Protein AF-A0AAV4YG52-F1 (afdb_monomer_lite)

InterPro domains:
  IPR001791 Laminin G domain [PF00054] (16-109)
  IPR001791 Laminin G domain [PF02210] (110-196)
  IPR001791 Laminin G domain [PS50025] (1-132)
  IPR001791 Laminin G domain [cd00110] (1-105)
  IPR001791 Laminin G domain [cd00110] (111-190)
  IPR013320 Concanavalin A-like lectin/glucanase domain superfamily [SSF49899] (17-107)
  IPR013320 Concanavalin A-like lectin/glucanase domain superfamily [SSF49899] (114-194)
  IPR050372 Neurexin-related cell adhesion and synaptic protein [PTHR15036] (117-189)

Radius of gyration: 20.26 Å; chains: 1; bounding box: 48×36×56 Å

pLDDT: mean 76.23, std 15.8, range [23.28, 97.31]

Structure (mmCIF, N/CA/C/O backbone):
data_AF-A0AAV4YG52-F1
#
_entry.id   AF-A0AAV4YG52-F1
#
loop_
_atom_site.group_PDB
_atom_site.id
_atom_site.type_symbol
_atom_site.label_atom_id
_atom_site.label_alt_id
_atom_site.label_comp_id
_atom_site.label_asym_id
_atom_site.label_entity_id
_atom_site.label_seq_id
_atom_site.pdbx_PDB_ins_code
_atom_site.Cartn_x
_atom_site.Cartn_y
_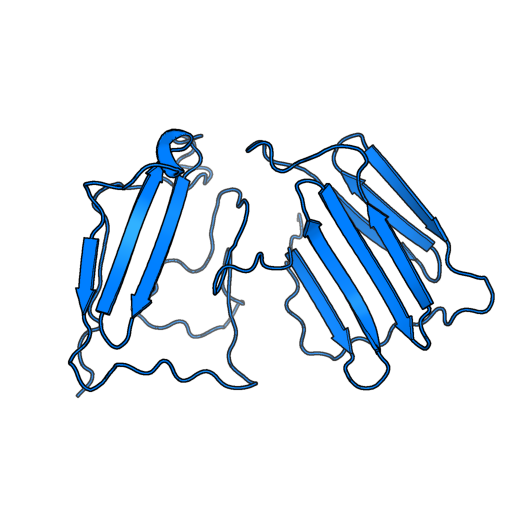atom_site.Cartn_z
_atom_site.occupancy
_atom_site.B_iso_or_equiv
_atom_site.auth_seq_id
_atom_site.auth_comp_id
_atom_site.auth_asym_id
_atom_site.auth_atom_id
_atom_site.pdbx_PDB_model_num
ATOM 1 N N . MET A 1 1 ? 3.568 -19.003 30.993 1.00 30.53 1 MET A N 1
ATOM 2 C CA . MET A 1 1 ? 2.111 -18.802 30.844 1.00 30.53 1 MET A CA 1
ATOM 3 C C . MET A 1 1 ? 1.918 -17.802 29.716 1.00 30.53 1 MET A C 1
ATOM 5 O O . MET A 1 1 ? 2.517 -16.739 29.796 1.00 30.53 1 MET A O 1
ATOM 9 N N . LEU A 1 2 ? 1.203 -18.155 28.645 1.00 36.59 2 LEU A N 1
ATOM 10 C CA . LEU A 1 2 ? 0.878 -17.187 27.590 1.00 36.59 2 LEU A CA 1
ATOM 11 C C . LEU A 1 2 ? -0.311 -16.354 28.072 1.00 36.59 2 LEU A C 1
ATOM 13 O O . LEU A 1 2 ? -1.342 -16.925 28.415 1.00 36.59 2 LEU A O 1
ATOM 17 N N . VAL A 1 3 ? -0.150 -15.032 28.125 1.00 46.44 3 VAL A N 1
ATOM 18 C CA . VAL A 1 3 ? -1.265 -14.111 28.380 1.00 46.44 3 VAL A CA 1
ATOM 19 C C . VAL A 1 3 ? -2.195 -14.169 27.169 1.00 46.44 3 VAL A C 1
ATOM 21 O O . VAL A 1 3 ? -1.713 -14.158 26.034 1.00 46.44 3 VAL A O 1
ATOM 24 N N . GLU A 1 4 ? -3.509 -14.246 27.378 1.00 54.38 4 GLU A N 1
ATOM 25 C CA . GLU A 1 4 ? -4.449 -14.131 26.261 1.00 54.38 4 GLU A CA 1
ATOM 26 C C . GLU A 1 4 ? -4.327 -12.744 25.621 1.00 54.38 4 GLU A C 1
ATOM 28 O O . GLU A 1 4 ? -4.301 -11.721 26.308 1.00 54.38 4 GLU A O 1
ATOM 33 N N . GLY A 1 5 ? -4.196 -12.709 24.292 1.00 59.72 5 GLY A N 1
ATOM 34 C CA . GLY A 1 5 ? -4.003 -11.463 23.560 1.00 59.72 5 GLY A CA 1
ATOM 35 C C . GLY A 1 5 ? -5.220 -10.556 23.711 1.00 59.72 5 GLY A C 1
ATOM 36 O O . GLY A 1 5 ? -6.321 -10.934 23.313 1.00 59.72 5 GLY A O 1
ATOM 37 N N . VAL A 1 6 ? -5.020 -9.356 24.266 1.00 73.00 6 VAL A N 1
ATOM 38 C CA . VAL A 1 6 ? -6.096 -8.374 24.460 1.00 73.00 6 VAL A CA 1
ATOM 39 C C . VAL A 1 6 ? -6.632 -7.940 23.098 1.00 73.00 6 VAL A C 1
ATOM 41 O O . VAL A 1 6 ? -6.015 -7.154 22.379 1.00 73.00 6 VAL A O 1
ATOM 44 N N . LYS A 1 7 ? -7.791 -8.487 22.735 1.00 83.12 7 LYS A N 1
ATOM 45 C CA . LYS A 1 7 ? -8.455 -8.242 21.460 1.00 83.12 7 LYS A CA 1
ATOM 46 C C . LYS A 1 7 ? -9.397 -7.047 21.578 1.00 83.12 7 LYS A C 1
ATOM 48 O O . LYS A 1 7 ? -10.426 -7.139 22.242 1.00 83.12 7 LYS A O 1
ATOM 53 N N . ILE A 1 8 ? -9.101 -5.977 20.846 1.00 90.44 8 ILE A N 1
ATOM 54 C CA . ILE A 1 8 ? -10.097 -4.951 20.514 1.00 90.44 8 ILE A CA 1
ATOM 55 C C . ILE A 1 8 ? -10.874 -5.371 19.259 1.00 90.44 8 ILE A C 1
ATOM 57 O O . ILE A 1 8 ? -10.315 -5.962 18.335 1.00 90.44 8 ILE A O 1
ATOM 61 N N . GLN A 1 9 ? -12.175 -5.091 19.232 1.00 92.06 9 GLN A N 1
ATOM 62 C CA . GLN A 1 9 ? -13.044 -5.296 18.074 1.00 92.06 9 GLN A CA 1
ATOM 63 C C . GLN A 1 9 ? -14.061 -4.159 18.034 1.00 92.06 9 GLN A C 1
ATOM 65 O O . GLN A 1 9 ? -14.681 -3.856 19.049 1.00 92.06 9 GLN A O 1
ATOM 70 N N . HIS A 1 10 ? -14.223 -3.545 16.867 1.00 93.12 10 HIS A N 1
ATOM 71 C CA . HIS A 1 10 ? -15.250 -2.538 16.636 1.00 93.12 10 HIS A CA 1
ATOM 72 C C . HIS A 1 10 ? -16.601 -3.203 16.320 1.00 93.12 10 HIS A C 1
ATOM 74 O O . HIS A 1 10 ? -16.637 -4.292 15.747 1.00 93.12 10 HIS A O 1
ATOM 80 N N . ASN A 1 11 ? -17.713 -2.559 16.687 1.00 93.25 11 ASN A N 1
ATOM 81 C CA . ASN A 1 11 ? -19.051 -3.152 16.550 1.00 93.25 11 ASN A CA 1
ATOM 82 C C . ASN A 1 11 ? -19.588 -3.129 15.108 1.00 93.25 11 ASN A C 1
ATOM 84 O O . ASN A 1 11 ? -20.419 -3.963 14.751 1.00 93.25 11 ASN A O 1
ATOM 88 N N . LEU A 1 12 ? -19.112 -2.202 14.269 1.00 88.50 12 LEU A N 1
ATOM 89 C CA . LEU A 1 12 ? -19.434 -2.192 12.841 1.00 88.50 12 LEU A CA 1
ATOM 90 C C . LEU A 1 12 ? -18.739 -3.367 12.146 1.00 88.50 12 LEU A C 1
ATOM 92 O O . LEU A 1 12 ? -17.511 -3.413 12.079 1.00 88.50 12 LEU A O 1
ATOM 96 N N . THR A 1 13 ? -19.541 -4.293 11.627 1.00 86.19 13 THR A N 1
ATOM 97 C CA . THR A 1 13 ? -19.076 -5.377 10.753 1.00 86.19 13 THR A CA 1
ATOM 98 C C . THR A 1 13 ? -18.923 -4.846 9.328 1.00 86.19 13 THR A C 1
ATOM 100 O O . THR A 1 13 ? -19.718 -4.014 8.893 1.00 86.19 13 THR A O 1
ATOM 103 N N . ILE A 1 14 ? -17.896 -5.324 8.628 1.00 82.00 14 ILE A N 1
ATOM 104 C CA . ILE A 1 14 ? -17.679 -5.125 7.192 1.00 82.00 14 ILE A CA 1
ATOM 105 C C . ILE A 1 14 ? -17.798 -6.510 6.559 1.00 82.00 14 ILE A C 1
ATOM 107 O O . ILE A 1 14 ? -17.128 -7.436 7.025 1.00 82.00 14 ILE A O 1
ATOM 111 N N . GLU A 1 15 ? -18.642 -6.664 5.542 1.00 76.44 15 GLU A N 1
ATOM 112 C CA . GLU A 1 15 ? -18.702 -7.903 4.759 1.00 76.44 15 GLU A CA 1
ATOM 113 C C . GLU A 1 15 ? -17.572 -7.906 3.712 1.00 76.44 15 GLU A C 1
ATOM 115 O O . GLU A 1 15 ? -17.232 -6.871 3.138 1.00 76.44 15 GLU A O 1
ATOM 120 N N . THR A 1 16 ? -16.922 -9.054 3.507 1.00 64.81 16 THR A N 1
ATOM 121 C CA . THR A 1 16 ? -15.898 -9.217 2.466 1.00 64.81 16 THR A CA 1
ATOM 122 C C . THR A 1 16 ? -16.563 -9.533 1.139 1.00 64.81 16 THR A C 1
ATOM 124 O O . THR A 1 16 ? -17.442 -10.385 1.086 1.00 64.81 16 THR A O 1
ATOM 127 N N . ASN A 1 17 ? -16.116 -8.896 0.058 1.00 58.66 17 ASN A N 1
ATOM 128 C CA . ASN A 1 17 ? -16.680 -9.096 -1.276 1.00 58.66 17 ASN A CA 1
ATOM 129 C C . ASN A 1 17 ? -16.129 -10.384 -1.922 1.00 58.66 17 ASN A C 1
ATOM 131 O O . ASN A 1 17 ? -15.392 -10.345 -2.911 1.00 58.66 17 ASN A O 1
ATOM 135 N N . ASP A 1 18 ? -16.447 -11.520 -1.302 1.00 64.06 18 ASP A N 1
ATOM 136 C CA . ASP A 1 18 ? -16.304 -12.865 -1.856 1.00 64.06 18 ASP A CA 1
ATOM 137 C C . ASP A 1 18 ? -17.577 -13.301 -2.603 1.00 64.06 18 ASP A C 1
ATOM 139 O O . ASP A 1 18 ? -18.623 -12.659 -2.521 1.00 64.06 18 ASP A O 1
ATOM 143 N N . GLU A 1 19 ? -17.489 -14.410 -3.342 1.00 59.28 19 GLU A N 1
ATOM 144 C CA . GLU A 1 19 ? -18.559 -14.930 -4.210 1.00 59.28 19 GLU A CA 1
ATOM 145 C C . GLU A 1 19 ? -19.877 -15.260 -3.478 1.00 59.28 19 GLU A C 1
ATOM 147 O O . GLU A 1 19 ? -20.904 -15.449 -4.129 1.00 59.28 19 GLU A O 1
ATOM 152 N N . GLN A 1 20 ? -19.875 -15.332 -2.142 1.00 56.03 20 GLN A N 1
ATOM 153 C CA . GLN A 1 20 ? -21.049 -15.641 -1.319 1.00 56.03 20 GLN A CA 1
ATOM 154 C C . GLN A 1 20 ? -21.618 -14.395 -0.611 1.00 56.03 20 GLN A C 1
ATOM 156 O O . GLN A 1 20 ? -22.769 -14.419 -0.165 1.00 56.03 20 GLN A O 1
ATOM 161 N N . LEU A 1 21 ? -20.844 -13.305 -0.526 1.00 58.12 21 LEU A N 1
ATOM 162 C CA . LEU A 1 21 ? -21.119 -12.114 0.291 1.00 58.12 21 LEU A CA 1
ATOM 163 C C . LEU A 1 21 ? -20.983 -10.787 -0.493 1.00 58.12 21 LEU A C 1
ATOM 165 O O . LEU A 1 21 ? -20.591 -9.759 0.055 1.00 58.12 21 LEU A O 1
ATOM 169 N N . LEU A 1 22 ? -21.385 -10.783 -1.770 1.00 59.97 22 LEU A N 1
ATOM 170 C CA . LEU A 1 22 ? -21.420 -9.620 -2.684 1.00 59.97 22 LEU A CA 1
ATOM 171 C C . LEU A 1 22 ? -22.456 -8.521 -2.305 1.00 59.97 22 LEU A C 1
ATOM 173 O O . LEU A 1 22 ? -23.197 -8.040 -3.162 1.00 59.97 22 LEU A O 1
ATOM 177 N N . LYS A 1 23 ? -22.593 -8.169 -1.021 1.00 64.12 23 LYS A N 1
ATOM 178 C CA . LYS A 1 23 ? -23.671 -7.301 -0.498 1.00 64.12 23 LYS A CA 1
ATOM 179 C C . LYS A 1 23 ? -23.231 -5.908 -0.059 1.00 64.12 23 LYS A C 1
ATOM 181 O O . LYS A 1 23 ? -24.093 -5.049 0.115 1.00 64.12 23 LYS A O 1
ATOM 186 N N . ASP A 1 24 ? -21.937 -5.698 0.161 1.00 71.44 24 ASP A N 1
ATOM 187 C CA . ASP A 1 24 ? -21.399 -4.440 0.675 1.00 71.44 24 ASP A CA 1
ATOM 188 C C . ASP A 1 24 ? -20.387 -3.850 -0.314 1.00 71.44 24 ASP A C 1
ATOM 190 O O . ASP A 1 24 ? -19.247 -4.299 -0.420 1.00 71.44 24 ASP A O 1
ATOM 194 N N . ASP A 1 25 ? -20.833 -2.848 -1.070 1.00 72.25 25 ASP A N 1
ATOM 195 C CA . ASP A 1 25 ? -20.043 -2.106 -2.057 1.00 72.25 25 ASP A CA 1
ATOM 196 C C . ASP A 1 25 ? -19.324 -0.884 -1.453 1.00 72.25 25 ASP A C 1
ATOM 198 O O . ASP A 1 25 ? -18.613 -0.151 -2.149 1.00 72.25 25 ASP A O 1
ATOM 202 N N . ARG A 1 26 ? -19.507 -0.637 -0.149 1.00 77.25 26 ARG A N 1
ATOM 203 C CA . ARG A 1 26 ? -19.066 0.592 0.511 1.00 77.25 26 ARG A CA 1
ATOM 204 C C . ARG A 1 26 ? -17.586 0.533 0.859 1.00 77.25 26 ARG A C 1
ATOM 206 O O . ARG A 1 26 ? -17.082 -0.428 1.435 1.00 77.25 26 ARG A O 1
ATOM 213 N N . TRP A 1 27 ? -16.891 1.639 0.620 1.00 78.69 27 TRP A N 1
ATOM 214 C CA . TRP A 1 27 ? -15.527 1.813 1.108 1.00 78.69 27 TRP A CA 1
ATOM 215 C C . TRP A 1 27 ? -15.499 2.154 2.597 1.00 78.69 27 TRP A C 1
ATOM 217 O O . TRP A 1 27 ? -16.251 3.002 3.081 1.00 78.69 27 TRP A O 1
ATOM 227 N N . TYR A 1 28 ? -14.552 1.551 3.312 1.00 84.81 28 TYR A N 1
ATOM 228 C CA . TYR A 1 28 ? -14.335 1.763 4.739 1.00 84.81 28 TYR A CA 1
ATOM 229 C C . TYR A 1 28 ? -12.954 2.348 5.014 1.00 84.81 28 TYR A C 1
ATOM 231 O O . TYR A 1 28 ? -11.950 1.897 4.466 1.00 84.81 28 TYR A O 1
ATOM 239 N N . LYS A 1 29 ? -12.896 3.322 5.925 1.00 85.00 29 LYS A N 1
ATOM 240 C CA . LYS A 1 29 ? -11.652 3.789 6.536 1.00 85.00 29 LYS A CA 1
ATOM 241 C C . LYS A 1 29 ? -11.488 3.088 7.884 1.00 85.00 29 LYS A C 1
ATOM 243 O O . LYS A 1 29 ? -12.253 3.346 8.816 1.00 85.00 29 LYS A O 1
ATOM 248 N N . ILE A 1 30 ? -10.496 2.205 7.962 1.00 90.00 30 ILE A N 1
ATOM 249 C CA . ILE A 1 30 ? -10.061 1.533 9.191 1.00 90.00 30 ILE A CA 1
ATOM 250 C C . ILE A 1 30 ? -8.819 2.271 9.693 1.00 90.00 30 ILE A C 1
ATOM 252 O O . ILE A 1 30 ? -7.860 2.447 8.945 1.00 90.00 30 ILE A O 1
ATOM 256 N N . GLU A 1 31 ? -8.831 2.709 10.948 1.00 89.06 31 GLU A N 1
ATOM 257 C CA . GLU A 1 31 ? -7.722 3.441 11.568 1.00 89.06 31 GLU A CA 1
ATOM 258 C C . GLU A 1 31 ? -7.338 2.755 12.877 1.00 89.06 31 GLU A C 1
ATOM 260 O O . GLU A 1 31 ? -8.176 2.614 13.768 1.00 89.06 31 GLU A O 1
ATOM 265 N N . VAL A 1 32 ? -6.075 2.336 12.996 1.00 89.44 32 VAL A N 1
ATOM 266 C CA . VAL A 1 32 ? -5.518 1.733 14.214 1.00 89.44 32 VAL A CA 1
ATOM 267 C C . VAL A 1 32 ? -4.344 2.578 14.681 1.00 89.44 32 VAL A C 1
ATOM 269 O O . VAL A 1 32 ? -3.382 2.757 13.941 1.00 89.44 32 VAL A O 1
ATOM 272 N N . ASN A 1 33 ? -4.408 3.071 15.916 1.00 87.56 33 ASN A N 1
ATOM 273 C CA . ASN A 1 33 ? -3.325 3.828 16.543 1.00 87.56 33 ASN A CA 1
ATOM 274 C C . ASN A 1 33 ? -2.870 3.097 17.808 1.00 87.56 33 ASN A C 1
ATOM 276 O O . ASN A 1 33 ? -3.698 2.547 18.532 1.00 87.56 33 ASN A O 1
ATOM 280 N N . ARG A 1 34 ? -1.566 3.099 18.106 1.00 84.62 34 ARG A N 1
ATOM 281 C CA . ARG A 1 34 ? -1.021 2.478 19.322 1.00 84.62 34 ARG A CA 1
ATOM 282 C C . ARG A 1 34 ? -0.002 3.393 19.989 1.00 84.62 34 ARG A C 1
ATOM 284 O O . ARG A 1 34 ? 0.995 3.754 19.374 1.00 84.62 34 ARG A O 1
ATOM 291 N N . PHE A 1 35 ? -0.219 3.700 21.264 1.00 85.88 35 PHE A N 1
ATOM 292 C CA . PHE A 1 35 ? 0.711 4.456 22.095 1.00 85.88 35 PHE A CA 1
ATOM 293 C C . PHE A 1 35 ? 1.063 3.639 23.341 1.00 85.88 35 PHE A C 1
ATOM 295 O O . PHE A 1 35 ? 0.213 3.361 24.188 1.00 85.88 35 PHE A O 1
ATOM 302 N N . GLY A 1 36 ? 2.323 3.205 23.433 1.00 86.50 36 GLY A N 1
ATOM 303 C CA . GLY A 1 36 ? 2.756 2.267 24.467 1.00 86.50 36 GLY A CA 1
ATOM 304 C C . GLY A 1 36 ? 1.931 0.975 24.442 1.00 86.50 36 GLY A C 1
ATOM 305 O O . GLY A 1 36 ? 1.791 0.331 23.402 1.00 86.50 36 GLY A O 1
ATOM 306 N N . ASN A 1 37 ? 1.385 0.586 25.592 1.00 85.12 37 ASN A N 1
ATOM 307 C CA . ASN A 1 37 ? 0.538 -0.599 25.733 1.00 85.12 37 ASN A CA 1
ATOM 308 C C . ASN A 1 37 ? -0.924 -0.376 25.283 1.00 85.12 37 ASN A C 1
ATOM 310 O O . ASN A 1 37 ? -1.678 -1.342 25.210 1.00 85.12 37 ASN A O 1
ATOM 314 N N . VAL A 1 38 ? -1.341 0.861 24.983 1.00 87.31 38 VAL A N 1
ATOM 315 C CA . VAL A 1 38 ? -2.725 1.208 24.606 1.00 87.31 38 VAL A CA 1
ATOM 316 C C . VAL A 1 38 ? -2.884 1.231 23.085 1.00 87.31 38 VAL A C 1
ATOM 318 O O . VAL A 1 38 ? -2.058 1.813 22.383 1.00 87.31 38 VAL A O 1
ATOM 321 N N . ALA A 1 39 ? -3.965 0.641 22.576 1.00 90.38 39 ALA A N 1
ATOM 322 C CA . ALA A 1 39 ? -4.363 0.681 21.173 1.00 90.38 39 ALA A CA 1
ATOM 323 C C . ALA A 1 39 ? -5.813 1.167 21.012 1.00 90.38 39 ALA A C 1
ATOM 325 O O . ALA A 1 39 ? -6.681 0.847 21.829 1.00 90.38 39 ALA A O 1
ATOM 326 N N . THR A 1 40 ? -6.077 1.904 19.935 1.00 91.81 40 THR A N 1
ATOM 327 C CA . THR A 1 40 ? -7.414 2.352 19.523 1.00 91.81 40 THR A CA 1
ATOM 328 C C . THR A 1 40 ? -7.720 1.877 18.102 1.00 91.81 40 THR A C 1
ATOM 330 O O . THR A 1 40 ? -6.813 1.738 17.280 1.00 91.81 40 THR A O 1
ATOM 333 N N . LEU A 1 41 ? -8.994 1.604 17.822 1.00 93.75 41 LEU A N 1
ATOM 334 C CA . LEU A 1 41 ? -9.511 1.145 16.531 1.00 93.75 41 LEU A CA 1
ATOM 335 C C . LEU A 1 41 ? -10.780 1.934 16.188 1.00 93.75 41 LEU A C 1
ATOM 337 O O . LEU A 1 41 ? -11.770 1.860 16.916 1.00 93.75 41 LEU A O 1
ATOM 341 N N . SER A 1 42 ? -10.755 2.644 15.061 1.00 93.19 42 SER A N 1
ATOM 342 C CA . SER A 1 42 ? -11.901 3.358 14.482 1.00 93.19 42 SER A CA 1
ATOM 343 C C . SER A 1 42 ? -12.255 2.753 13.124 1.00 93.19 42 SER A C 1
ATOM 345 O O . SER A 1 42 ? -11.346 2.450 12.343 1.00 93.19 42 SER A O 1
ATOM 347 N N . VAL A 1 43 ? -13.543 2.582 12.824 1.00 92.88 43 VAL A N 1
ATOM 348 C CA . VAL A 1 43 ? -14.013 1.974 11.567 1.00 92.88 43 VAL A CA 1
ATOM 349 C C . VAL A 1 43 ? -15.244 2.717 11.059 1.00 92.88 43 VAL A C 1
ATOM 351 O O . VAL A 1 43 ? -16.348 2.563 11.579 1.00 92.88 43 VAL A O 1
ATOM 354 N N . LYS A 1 44 ? -15.058 3.496 9.991 1.00 87.12 44 LYS A N 1
ATOM 355 C CA . LYS A 1 44 ? -16.088 4.371 9.414 1.00 87.12 44 LYS A CA 1
ATOM 356 C C . LYS A 1 44 ? -16.326 4.054 7.935 1.00 87.12 44 LYS A C 1
ATOM 358 O O . LYS A 1 44 ? -15.341 3.922 7.206 1.00 87.12 44 LYS A O 1
ATOM 363 N N . PRO A 1 45 ? -17.577 4.037 7.446 1.00 84.56 45 PRO A N 1
ATOM 364 C CA . PRO A 1 45 ? -17.834 4.099 6.011 1.00 84.56 45 PRO A CA 1
ATOM 365 C C . PRO A 1 45 ? -17.408 5.469 5.455 1.00 84.56 45 PRO A C 1
ATOM 367 O O . PRO A 1 45 ? -17.485 6.499 6.138 1.00 84.56 45 PRO A O 1
ATOM 370 N N . THR A 1 46 ? -16.957 5.511 4.206 1.00 76.69 46 THR A N 1
ATOM 371 C CA . THR A 1 46 ? -16.749 6.763 3.465 1.00 76.69 46 THR A CA 1
ATOM 372 C C . THR A 1 46 ? -18.101 7.322 2.975 1.00 76.69 46 THR A C 1
ATOM 374 O O . THR A 1 46 ? -19.088 6.589 2.928 1.00 76.69 46 THR A O 1
ATOM 377 N N . PRO A 1 47 ? -18.218 8.635 2.686 1.00 69.12 47 PRO A N 1
ATOM 378 C CA . PRO A 1 47 ? -17.225 9.701 2.870 1.00 69.12 47 PRO A CA 1
ATOM 379 C C . PRO A 1 47 ? -17.009 10.113 4.341 1.00 69.12 47 PRO A C 1
ATOM 381 O O . PRO A 1 47 ? -16.073 10.854 4.640 1.00 69.12 47 PRO A O 1
ATOM 384 N N . SER A 1 48 ? -17.818 9.608 5.282 1.00 72.56 48 SER A N 1
ATOM 385 C CA . SER A 1 48 ? -17.741 9.950 6.715 1.00 72.56 48 SER A CA 1
ATOM 386 C C . SER A 1 48 ? -16.417 9.580 7.400 1.00 72.56 48 SER A C 1
ATOM 388 O O . SER A 1 48 ? -16.140 10.095 8.480 1.00 72.56 48 SER A O 1
ATOM 390 N N . GLY A 1 49 ? -15.558 8.776 6.764 1.00 62.94 49 GLY A N 1
ATOM 391 C CA . GLY A 1 49 ? -14.205 8.436 7.221 1.00 62.94 49 GLY A CA 1
ATOM 392 C C . GLY A 1 49 ? -13.309 9.617 7.631 1.00 62.94 49 GLY A C 1
ATOM 393 O O . GLY A 1 49 ? -12.414 9.421 8.452 1.00 62.94 49 GLY A O 1
ATOM 394 N N . GLN A 1 50 ? -13.557 10.838 7.140 1.00 67.81 50 GLN A N 1
ATOM 395 C CA . GLN A 1 50 ? -12.808 12.040 7.554 1.00 67.81 50 GLN A CA 1
ATOM 396 C C . GLN A 1 50 ? -13.296 12.684 8.866 1.00 67.81 50 GLN A C 1
ATOM 398 O O . GLN A 1 50 ? -12.666 13.616 9.357 1.00 67.81 50 GLN A O 1
ATOM 403 N N . LYS A 1 51 ? -14.406 12.215 9.449 1.00 80.94 51 LYS A N 1
ATOM 404 C CA . LYS A 1 51 ? -14.917 12.693 10.744 1.00 80.94 51 LYS A CA 1
ATOM 405 C C . LYS A 1 51 ? -14.349 11.868 11.904 1.00 80.94 51 LYS A C 1
ATOM 407 O O . LYS A 1 51 ? -13.855 10.753 11.711 1.00 80.94 51 LYS A O 1
ATOM 412 N N . ASN A 1 52 ? -14.469 12.401 13.119 1.00 87.81 52 ASN A N 1
ATOM 413 C CA . ASN A 1 52 ? -14.257 11.624 14.341 1.00 87.81 52 ASN A CA 1
ATOM 414 C C . ASN A 1 52 ? -15.238 10.444 14.384 1.00 87.81 52 ASN A C 1
ATOM 416 O O . ASN A 1 52 ? -16.394 10.582 13.984 1.00 87.81 52 ASN A O 1
ATOM 420 N N . ASP A 1 53 ? -14.772 9.302 14.877 1.00 91.12 53 ASP A N 1
ATOM 421 C CA . ASP A 1 53 ? -15.591 8.108 15.074 1.00 91.12 53 ASP A CA 1
ATOM 422 C C . ASP A 1 53 ? -16.107 8.072 16.525 1.00 91.12 53 ASP A C 1
ATOM 424 O O . ASP A 1 53 ? -15.296 7.909 17.441 1.00 91.12 53 ASP A O 1
ATOM 428 N N . PRO A 1 54 ? -17.420 8.240 16.774 1.00 91.56 54 PRO A N 1
ATOM 429 C CA . PRO A 1 54 ? -17.984 8.181 18.121 1.00 91.56 54 PRO A CA 1
ATOM 430 C C . PRO A 1 54 ? -18.078 6.749 18.676 1.00 91.56 54 PRO A C 1
ATOM 432 O O . PRO A 1 54 ? -18.405 6.584 19.849 1.00 91.56 54 PRO A O 1
ATOM 435 N N . PHE A 1 55 ? -17.807 5.724 17.860 1.00 94.00 55 PHE A N 1
ATOM 436 C CA . PHE A 1 55 ? -17.849 4.310 18.243 1.00 94.00 55 PHE A CA 1
ATOM 437 C C . PHE A 1 55 ? -16.454 3.670 18.336 1.00 94.00 55 PHE A C 1
ATOM 439 O O . PHE A 1 55 ? -16.349 2.480 18.646 1.00 94.00 55 PHE A O 1
ATOM 446 N N . ALA A 1 56 ? -15.388 4.457 18.132 1.00 94.25 56 ALA A N 1
ATOM 447 C CA . ALA A 1 56 ? -14.004 4.002 18.217 1.00 94.25 56 ALA A CA 1
ATOM 448 C C . ALA A 1 56 ? -13.718 3.279 19.542 1.00 94.25 56 ALA A C 1
ATOM 450 O O . ALA A 1 56 ? -13.911 3.820 20.634 1.00 94.25 56 ALA A O 1
ATOM 451 N N . VAL A 1 57 ? -13.207 2.054 19.444 1.00 96.12 57 VAL A N 1
ATOM 452 C CA . VAL A 1 57 ? -12.918 1.205 20.602 1.00 96.12 57 VAL A CA 1
ATOM 453 C C . VAL A 1 57 ? -11.461 1.346 21.028 1.00 96.12 57 VAL A C 1
ATOM 455 O O . VAL A 1 57 ? -10.571 1.534 20.200 1.00 96.12 57 VAL A O 1
ATOM 458 N N . SER A 1 58 ? -11.209 1.224 22.330 1.00 94.31 58 SER A N 1
ATOM 459 C CA . SER A 1 58 ? -9.866 1.267 22.918 1.00 94.31 58 SER A CA 1
ATOM 460 C C . SER A 1 58 ? -9.625 0.048 23.802 1.00 94.31 58 SER A C 1
ATOM 462 O O . SER A 1 58 ? -10.558 -0.493 24.394 1.00 94.31 58 SER A O 1
ATOM 464 N N . GLY A 1 59 ? -8.370 -0.371 23.924 1.00 91.50 59 GLY A N 1
ATOM 465 C CA . GLY A 1 59 ? -7.944 -1.446 24.819 1.00 91.50 59 GLY A CA 1
ATOM 466 C C . GLY A 1 59 ? -6.442 -1.388 25.069 1.00 91.50 59 GLY A C 1
ATOM 467 O O . GLY A 1 59 ? -5.725 -0.657 24.387 1.00 91.50 59 GLY A O 1
ATOM 468 N N . ALA A 1 60 ? -5.953 -2.133 26.059 1.00 87.94 60 ALA A N 1
ATOM 469 C CA . ALA A 1 60 ? -4.545 -2.089 26.437 1.00 87.94 60 ALA A CA 1
ATOM 470 C C . ALA A 1 60 ? -3.991 -3.471 26.797 1.00 87.94 60 ALA A C 1
ATOM 472 O O . ALA A 1 60 ? -4.634 -4.232 27.518 1.00 87.94 60 ALA A O 1
ATOM 473 N N . SER A 1 61 ? -2.774 -3.773 26.342 1.00 86.19 61 SER A N 1
ATOM 474 C CA . SER A 1 61 ? -1.975 -4.872 26.890 1.00 86.19 61 SER A CA 1
ATOM 475 C C . SER A 1 61 ? -1.535 -4.543 28.332 1.00 86.19 61 SER A C 1
ATOM 477 O O . SER A 1 61 ? -1.572 -3.375 28.744 1.00 86.19 61 SER A O 1
ATOM 479 N N . PRO A 1 62 ? -1.106 -5.535 29.140 1.00 87.06 62 PRO A N 1
ATOM 480 C CA . PRO A 1 62 ? -0.578 -5.267 30.478 1.00 87.06 62 PRO A CA 1
ATOM 481 C C . PRO A 1 62 ? 0.615 -4.301 30.418 1.00 87.06 62 PRO A C 1
ATOM 483 O O . PRO A 1 62 ? 1.407 -4.361 29.482 1.00 87.06 62 PRO A O 1
ATOM 486 N N . ALA A 1 63 ? 0.769 -3.429 31.420 1.00 80.00 63 ALA A N 1
ATOM 487 C CA . ALA A 1 63 ? 1.615 -2.226 31.339 1.00 80.00 63 ALA A CA 1
ATOM 488 C C . ALA A 1 63 ? 3.095 -2.445 30.937 1.00 80.00 63 ALA A C 1
ATOM 490 O O . ALA A 1 63 ? 3.714 -1.537 30.388 1.00 80.00 63 ALA A O 1
ATOM 491 N N . GLY A 1 64 ? 3.660 -3.639 31.158 1.00 81.38 64 GLY A N 1
ATOM 492 C CA . GLY A 1 64 ? 5.016 -3.991 30.709 1.00 81.38 64 GLY A CA 1
ATOM 493 C C . GLY A 1 64 ? 5.164 -4.267 29.201 1.00 81.38 64 GLY A C 1
ATOM 494 O O . GLY A 1 64 ? 6.283 -4.306 28.701 1.00 81.38 64 GLY A O 1
ATOM 495 N N . TYR A 1 65 ? 4.066 -4.445 28.460 1.00 80.06 65 TYR A N 1
ATOM 496 C CA . TYR A 1 65 ? 4.051 -4.837 27.043 1.00 80.06 65 TYR A CA 1
ATOM 497 C C . TYR A 1 65 ? 3.803 -3.628 26.125 1.00 80.06 65 TYR A C 1
ATOM 499 O O . TYR A 1 65 ? 2.836 -3.590 25.361 1.00 80.06 65 TYR A O 1
ATOM 507 N N . SER A 1 66 ? 4.662 -2.612 26.242 1.00 80.25 66 SER A N 1
ATOM 508 C CA . SER A 1 66 ? 4.544 -1.320 25.546 1.00 80.25 66 SER A CA 1
ATOM 509 C C . SER A 1 66 ? 5.376 -1.205 24.259 1.00 80.25 66 SER A C 1
ATOM 511 O O . SER A 1 66 ? 5.084 -0.361 23.404 1.00 80.25 66 SER A O 1
ATOM 513 N N . LYS A 1 67 ? 6.396 -2.053 24.085 1.00 73.81 67 LYS A N 1
ATOM 514 C CA . LYS A 1 67 ? 7.235 -2.109 22.879 1.00 73.81 67 LYS A CA 1
ATOM 515 C C . LYS A 1 67 ? 6.668 -3.111 21.867 1.00 73.81 67 LYS A C 1
ATOM 517 O O . LYS A 1 67 ? 6.123 -4.143 22.244 1.00 73.81 67 LYS A O 1
ATOM 522 N N . MET A 1 68 ? 6.818 -2.798 20.582 1.00 75.19 68 MET A N 1
ATOM 523 C CA . MET A 1 68 ? 6.653 -3.751 19.485 1.00 75.19 68 MET A CA 1
ATOM 524 C C . MET A 1 68 ? 8.044 -3.998 18.903 1.00 75.19 68 MET A C 1
ATOM 526 O O . MET A 1 68 ? 8.636 -3.089 18.323 1.00 75.19 68 MET A O 1
ATOM 530 N N . ASP A 1 69 ? 8.590 -5.188 19.128 1.00 62.94 69 ASP A N 1
ATOM 531 C CA . ASP A 1 69 ? 9.907 -5.570 18.627 1.00 62.94 69 ASP A CA 1
ATOM 532 C C . ASP A 1 69 ? 9.807 -6.023 17.167 1.00 62.94 69 ASP A C 1
ATOM 534 O O . ASP A 1 69 ? 9.238 -7.071 16.868 1.00 62.94 69 ASP A O 1
ATOM 538 N N . LEU A 1 70 ? 10.358 -5.205 16.267 1.00 67.31 70 LEU A N 1
ATOM 539 C CA . LEU A 1 70 ? 10.510 -5.486 14.840 1.00 67.31 70 LEU A CA 1
ATOM 540 C C . LEU A 1 70 ? 12.000 -5.455 14.482 1.00 67.31 70 LEU A C 1
ATOM 542 O O . LEU A 1 70 ? 12.754 -4.629 15.000 1.00 67.31 70 LEU A O 1
ATOM 546 N N . ASP A 1 71 ? 12.414 -6.346 13.586 1.00 53.81 71 ASP A N 1
ATOM 547 C CA . ASP A 1 71 ? 13.795 -6.518 13.127 1.00 53.81 71 ASP A CA 1
ATOM 548 C C . ASP A 1 71 ? 13.886 -6.608 11.590 1.00 53.81 71 ASP A C 1
ATOM 550 O O . ASP A 1 71 ? 12.883 -6.569 10.877 1.00 53.81 71 ASP A O 1
ATOM 554 N N . SER A 1 72 ? 15.096 -6.789 11.054 1.00 45.03 72 SER A N 1
ATOM 555 C CA . SER A 1 72 ? 15.344 -6.948 9.610 1.00 45.03 72 SER A CA 1
ATOM 556 C C . SER A 1 72 ? 14.865 -8.284 9.006 1.00 45.03 72 SER A C 1
ATOM 558 O O . SER A 1 72 ? 15.144 -8.572 7.840 1.00 45.03 72 SER A O 1
ATOM 560 N N . LYS A 1 73 ? 14.152 -9.113 9.779 1.00 51.81 73 LYS A N 1
ATOM 561 C CA . LYS A 1 73 ? 13.502 -10.364 9.352 1.00 51.81 73 LYS A CA 1
ATOM 562 C C . LYS A 1 73 ? 11.981 -10.312 9.537 1.00 51.81 73 LYS A C 1
ATOM 564 O O . LYS A 1 73 ? 11.302 -11.295 9.243 1.00 51.81 73 LYS A O 1
ATOM 569 N N . SER A 1 74 ? 11.457 -9.197 10.036 1.00 55.97 74 SER A N 1
ATOM 570 C CA . SER A 1 74 ? 10.039 -8.980 10.290 1.00 55.97 74 SER A CA 1
ATOM 571 C C . SER A 1 74 ? 9.326 -8.588 8.996 1.00 55.97 74 SER A C 1
ATOM 573 O O . SER A 1 74 ? 9.791 -7.721 8.259 1.00 55.97 74 SER A O 1
ATOM 575 N N . TYR A 1 75 ? 8.189 -9.226 8.715 1.00 64.69 75 TYR A N 1
ATOM 576 C CA . TYR A 1 75 ? 7.405 -8.998 7.499 1.00 64.69 75 TYR A CA 1
ATOM 577 C C . TYR A 1 75 ? 6.090 -8.293 7.826 1.00 64.69 75 TYR A C 1
ATOM 579 O O . TYR A 1 75 ? 5.406 -8.662 8.781 1.00 64.69 75 TYR A O 1
ATOM 587 N N . PHE A 1 76 ? 5.709 -7.327 6.991 1.00 65.56 76 PHE A N 1
ATOM 588 C CA . PHE A 1 76 ? 4.366 -6.754 6.982 1.00 65.56 76 PHE A CA 1
ATOM 589 C C . PHE A 1 76 ? 3.563 -7.374 5.835 1.00 65.56 76 PHE A C 1
ATOM 591 O O . PHE A 1 76 ? 4.064 -7.486 4.715 1.00 65.56 76 PHE A O 1
ATOM 598 N N . TYR A 1 77 ? 2.329 -7.789 6.120 1.00 69.00 77 TYR A N 1
ATOM 599 C CA . TYR A 1 77 ? 1.458 -8.486 5.177 1.00 69.00 77 TYR A CA 1
ATOM 600 C C . TYR A 1 77 ? 0.140 -7.727 5.012 1.00 69.00 77 TYR A C 1
ATOM 602 O O . TYR A 1 77 ? -0.479 -7.324 5.995 1.00 69.00 77 TYR A O 1
ATOM 610 N N . ILE A 1 78 ? -0.288 -7.558 3.762 1.00 72.81 78 ILE A N 1
ATOM 611 C CA . ILE A 1 78 ? -1.516 -6.863 3.365 1.00 72.81 78 ILE A CA 1
ATOM 612 C C . ILE A 1 78 ? -2.263 -7.791 2.401 1.00 72.81 78 ILE A C 1
ATOM 614 O O . ILE A 1 78 ? -1.634 -8.422 1.555 1.00 72.81 78 ILE A O 1
ATOM 618 N N . GLY A 1 79 ? -3.584 -7.921 2.534 1.00 71.19 79 GLY A N 1
ATOM 619 C CA . GLY A 1 79 ? -4.416 -8.739 1.637 1.00 71.19 79 GLY A CA 1
ATOM 620 C C . GLY A 1 79 ? -4.270 -10.267 1.778 1.00 71.19 79 GLY A C 1
ATOM 621 O O . GLY A 1 79 ? -5.143 -11.009 1.340 1.00 71.19 79 GLY A O 1
ATOM 622 N N . GLY A 1 80 ? -3.224 -10.778 2.427 1.00 72.50 80 GLY A N 1
ATOM 623 C CA . GLY A 1 80 ? -3.089 -12.210 2.691 1.00 72.50 80 GLY A CA 1
ATOM 624 C C . GLY A 1 80 ? -1.731 -12.616 3.248 1.00 72.50 80 GLY A C 1
ATOM 625 O O . GLY A 1 80 ? -0.867 -11.779 3.494 1.00 72.50 80 GLY A O 1
ATOM 626 N N . THR A 1 81 ? -1.547 -13.919 3.457 1.00 65.69 81 THR A N 1
ATOM 627 C CA . THR A 1 81 ? -0.334 -14.509 4.045 1.00 65.69 81 THR A CA 1
ATOM 628 C C . THR A 1 81 ? 0.248 -15.605 3.143 1.00 65.69 81 THR A C 1
ATOM 630 O O . THR A 1 81 ? -0.516 -16.328 2.499 1.00 65.69 81 THR A O 1
ATOM 633 N N . PRO A 1 82 ? 1.585 -15.774 3.068 1.00 67.62 82 PRO A N 1
ATOM 634 C CA . PRO A 1 82 ? 2.190 -16.763 2.176 1.00 67.62 82 PRO A CA 1
ATOM 635 C C . PRO A 1 82 ? 1.751 -18.204 2.476 1.00 67.62 82 PRO A C 1
ATOM 637 O O . PRO A 1 82 ? 1.610 -18.602 3.637 1.00 67.62 82 PRO A O 1
ATOM 640 N N . LYS A 1 83 ? 1.604 -19.026 1.426 1.00 68.50 83 LYS A N 1
ATOM 641 C CA . LYS A 1 83 ? 1.336 -20.468 1.564 1.00 68.50 83 LYS A CA 1
ATOM 642 C C . LYS A 1 83 ? 2.414 -21.113 2.450 1.00 68.50 83 LYS A C 1
ATOM 644 O O . LYS A 1 83 ? 3.604 -20.922 2.230 1.00 68.50 83 LYS A O 1
ATOM 649 N N . GLY A 1 84 ? 1.985 -21.857 3.471 1.00 70.25 84 GLY A N 1
ATOM 650 C CA . GLY A 1 84 ? 2.871 -22.478 4.466 1.00 70.25 84 GLY A CA 1
ATOM 651 C C . GLY A 1 84 ? 3.276 -21.587 5.652 1.00 70.25 84 GLY A C 1
ATOM 652 O O . GLY A 1 84 ? 3.841 -22.105 6.617 1.00 70.25 84 GLY A O 1
ATOM 653 N N . TYR A 1 85 ? 2.956 -20.286 5.654 1.00 72.25 85 TYR A N 1
ATOM 654 C CA . TYR A 1 85 ? 3.275 -19.411 6.785 1.00 72.25 85 TYR A CA 1
ATOM 655 C C . TYR A 1 85 ? 2.454 -19.770 8.040 1.00 72.25 85 TYR A C 1
ATOM 657 O O . TYR A 1 85 ? 1.220 -19.914 8.010 1.00 72.25 85 TYR A O 1
ATOM 665 N N . ARG A 1 86 ? 3.154 -19.907 9.172 1.00 77.19 86 ARG A N 1
ATOM 666 C CA . ARG A 1 86 ? 2.571 -20.206 10.488 1.00 77.19 86 ARG A CA 1
ATOM 667 C C . ARG A 1 86 ? 2.082 -18.919 11.156 1.00 77.19 86 ARG A C 1
ATOM 669 O O . ARG A 1 86 ? 2.754 -18.369 12.021 1.00 77.19 86 ARG A O 1
ATOM 676 N N . VAL A 1 87 ? 0.906 -18.452 10.738 1.00 78.06 87 VAL A N 1
ATOM 677 C CA . VAL A 1 87 ? 0.185 -17.370 11.430 1.00 78.06 87 VAL A CA 1
ATOM 678 C C . VAL A 1 87 ? -0.102 -17.743 12.898 1.00 78.06 87 VAL A C 1
ATOM 680 O O . VAL A 1 87 ? -0.337 -18.924 13.179 1.00 78.06 87 VAL A O 1
ATOM 683 N N . PRO A 1 88 ? -0.128 -16.771 13.831 1.00 79.06 88 PRO A N 1
ATOM 684 C CA . PRO A 1 88 ? -0.672 -16.972 15.173 1.00 79.06 88 PRO A CA 1
ATOM 685 C C . PRO A 1 88 ? -2.113 -17.499 15.131 1.00 79.06 88 PRO A C 1
ATOM 687 O O . PRO A 1 88 ? -2.886 -17.134 14.245 1.00 79.06 88 PRO A O 1
ATOM 690 N N . ARG A 1 89 ? -2.491 -18.329 16.111 1.00 81.94 89 ARG A N 1
ATOM 691 C CA . ARG A 1 89 ? -3.832 -18.952 16.225 1.00 81.94 89 ARG A CA 1
ATOM 692 C C . ARG A 1 89 ? -4.970 -17.926 16.352 1.00 81.94 89 ARG A C 1
ATOM 694 O O . ARG A 1 89 ? -6.128 -18.245 16.106 1.00 81.94 89 ARG A O 1
ATOM 701 N N . GLU A 1 90 ? -4.634 -16.704 16.750 1.00 81.44 90 GLU A N 1
ATOM 702 C CA . GLU A 1 90 ? -5.518 -15.551 16.873 1.00 81.44 90 GLU A CA 1
ATOM 703 C C . GLU A 1 90 ? -5.955 -14.997 15.496 1.00 81.44 90 GLU A C 1
ATOM 705 O O . GLU A 1 90 ? -7.041 -14.425 15.385 1.00 81.44 90 GLU A O 1
ATOM 710 N N . LEU A 1 91 ? -5.161 -15.204 14.432 1.00 74.19 91 LEU A N 1
ATOM 711 C CA . LEU A 1 91 ? -5.503 -14.807 13.061 1.00 74.19 91 LEU A CA 1
ATOM 712 C C . LEU A 1 91 ? -6.366 -15.878 12.379 1.00 74.19 91 LEU A C 1
ATOM 714 O O . LEU A 1 91 ? -5.869 -16.887 11.880 1.00 74.19 91 LEU A O 1
ATOM 718 N N . LYS A 1 92 ? -7.681 -15.634 12.340 1.00 79.00 92 LYS A N 1
ATOM 719 C CA . LYS A 1 92 ? -8.661 -16.539 11.712 1.00 79.00 92 LYS A CA 1
ATOM 720 C C . LYS A 1 92 ? -8.679 -16.462 10.181 1.00 79.00 92 LYS A C 1
ATOM 722 O O . LYS A 1 92 ? -8.867 -17.484 9.529 1.00 79.00 92 LYS A O 1
ATOM 727 N N . ALA A 1 93 ? -8.483 -15.272 9.613 1.00 75.25 93 ALA A N 1
ATOM 728 C CA . ALA A 1 93 ? -8.400 -15.065 8.168 1.00 75.25 93 ALA A CA 1
ATOM 729 C C . ALA A 1 93 ? -6.947 -15.191 7.679 1.00 75.25 93 ALA A C 1
ATOM 731 O O . ALA A 1 93 ? -6.020 -14.741 8.353 1.00 75.25 93 ALA A O 1
ATOM 732 N N . ARG A 1 94 ? -6.752 -15.796 6.500 1.00 71.31 94 ARG A N 1
ATOM 733 C CA . ARG A 1 94 ? -5.430 -15.968 5.856 1.00 71.31 94 ARG A CA 1
ATOM 734 C C . ARG A 1 94 ? -5.261 -15.183 4.557 1.00 71.31 94 ARG A C 1
ATOM 736 O O . ARG A 1 94 ? -4.125 -14.874 4.209 1.00 71.31 94 ARG A O 1
ATOM 743 N N . ASN A 1 95 ? -6.375 -14.880 3.893 1.00 71.56 95 ASN A N 1
ATOM 744 C CA . ASN A 1 95 ? -6.504 -14.163 2.626 1.00 71.56 95 ASN A CA 1
ATOM 745 C C . ASN A 1 95 ? -7.628 -13.120 2.777 1.00 71.56 95 ASN A C 1
ATOM 747 O O . ASN A 1 95 ? -8.468 -13.257 3.669 1.00 71.56 95 ASN A O 1
ATOM 751 N N . PHE A 1 96 ? -7.669 -12.133 1.889 1.00 73.75 96 PHE A N 1
ATOM 752 C CA . PHE A 1 96 ? -8.719 -11.122 1.773 1.00 73.75 96 PHE A CA 1
ATOM 753 C C . PHE A 1 96 ? -9.381 -11.215 0.392 1.00 73.75 96 PHE A C 1
ATOM 755 O O . PHE A 1 96 ? -8.691 -11.399 -0.609 1.00 73.75 96 PHE A O 1
ATOM 762 N N . ALA A 1 97 ? -10.706 -11.069 0.352 1.00 72.06 97 ALA A N 1
ATOM 763 C CA . ALA A 1 97 ? -11.493 -10.911 -0.865 1.00 72.06 97 ALA A CA 1
ATOM 764 C C . ALA A 1 97 ? -12.214 -9.558 -0.789 1.00 72.06 97 ALA A C 1
ATOM 766 O O . ALA A 1 97 ? -12.951 -9.285 0.160 1.00 72.06 97 ALA A O 1
ATOM 767 N N . GLY A 1 98 ? -11.917 -8.684 -1.746 1.00 69.62 98 GLY A N 1
ATOM 768 C CA . GLY A 1 98 ? -12.229 -7.259 -1.683 1.00 69.62 98 GLY A CA 1
ATOM 769 C C . GLY A 1 98 ? -11.062 -6.429 -2.208 1.00 69.62 98 GLY A C 1
ATOM 770 O O . GLY A 1 98 ? -9.963 -6.944 -2.428 1.00 69.62 98 GLY A O 1
ATOM 771 N N . CYS A 1 99 ? -11.304 -5.145 -2.454 1.00 65.56 99 CYS A N 1
ATOM 772 C CA . CYS A 1 99 ? -10.358 -4.262 -3.149 1.00 65.56 99 CYS A CA 1
ATOM 773 C C . CYS A 1 99 ? -9.819 -3.271 -2.095 1.00 65.56 99 CYS A C 1
ATOM 775 O O . CYS A 1 99 ? -10.553 -2.850 -1.203 1.00 65.56 99 CYS A O 1
ATOM 777 N N . LEU A 1 100 ? -8.524 -2.934 -2.141 1.00 71.00 100 LEU A N 1
ATOM 778 C CA . LEU A 1 100 ? -7.872 -2.041 -1.169 1.00 71.00 100 LEU A CA 1
ATOM 779 C C . LEU A 1 100 ? -7.545 -0.683 -1.801 1.00 71.00 100 LEU A C 1
ATOM 781 O O . LEU A 1 100 ? -7.302 -0.592 -3.000 1.00 71.00 100 LEU A O 1
ATOM 785 N N . SER A 1 101 ? -7.533 0.361 -0.972 1.00 69.25 101 SER A N 1
ATOM 786 C CA . SER A 1 101 ? -7.173 1.733 -1.350 1.00 69.25 101 SER A CA 1
ATOM 787 C C . SER A 1 101 ? -5.861 2.129 -0.650 1.00 69.25 101 SER A C 1
ATOM 789 O O . SER A 1 101 ? -4.962 1.301 -0.505 1.00 69.25 101 SER A O 1
ATOM 791 N N . GLU A 1 102 ? -5.715 3.381 -0.213 1.00 70.38 102 GLU A N 1
ATOM 792 C CA . GLU A 1 102 ? -4.495 3.862 0.440 1.00 70.38 102 GLU A CA 1
ATOM 793 C C . GLU A 1 102 ? -4.193 3.118 1.754 1.00 70.38 102 GLU A C 1
ATOM 795 O O . GLU A 1 102 ? -5.009 3.100 2.676 1.00 70.38 102 GLU A O 1
ATOM 800 N N . VAL A 1 103 ? -2.980 2.569 1.869 1.00 72.56 103 VAL A N 1
ATOM 801 C CA . VAL A 1 103 ? -2.421 2.068 3.133 1.00 72.56 103 VAL A CA 1
ATOM 802 C C . VAL A 1 103 ? -1.405 3.081 3.652 1.00 72.56 103 VAL A C 1
ATOM 804 O O . VAL A 1 103 ? -0.544 3.552 2.905 1.00 72.56 103 VAL A O 1
ATOM 807 N N . ILE A 1 104 ? -1.522 3.432 4.933 1.00 67.88 104 ILE A N 1
ATOM 808 C CA . ILE A 1 104 ? -0.706 4.448 5.602 1.00 67.88 104 ILE A CA 1
ATOM 809 C C . ILE A 1 104 ? -0.127 3.846 6.887 1.00 67.88 104 ILE A C 1
ATOM 811 O O . ILE A 1 104 ? -0.871 3.306 7.702 1.00 67.88 104 ILE A O 1
ATOM 815 N N . LEU A 1 105 ? 1.187 3.971 7.080 1.00 69.75 105 LEU A N 1
ATOM 816 C CA . LEU A 1 105 ? 1.910 3.575 8.294 1.00 69.75 105 LEU A CA 1
ATOM 817 C C . LEU A 1 105 ? 2.740 4.763 8.791 1.00 69.75 105 LEU A C 1
ATOM 819 O O . LEU A 1 105 ? 3.416 5.412 7.995 1.00 69.75 105 LEU A O 1
ATOM 823 N N . GLU A 1 106 ? 2.685 5.071 10.091 1.00 72.50 106 GLU A N 1
ATOM 824 C CA . GLU A 1 106 ? 3.384 6.223 10.697 1.00 72.50 106 GLU A CA 1
ATOM 825 C C . GLU A 1 106 ? 3.171 7.549 9.927 1.00 72.50 106 GLU A C 1
ATOM 827 O O . GLU A 1 106 ? 4.098 8.329 9.698 1.00 72.50 106 GLU A O 1
ATOM 832 N N . GLY A 1 107 ? 1.939 7.773 9.447 1.00 64.62 107 GLY A N 1
ATOM 833 C CA . GLY A 1 107 ? 1.553 8.944 8.646 1.00 64.62 107 GLY A CA 1
ATOM 834 C C . GLY A 1 107 ? 2.062 8.961 7.196 1.00 64.62 107 GLY A C 1
ATOM 835 O O . GLY A 1 107 ? 1.780 9.910 6.467 1.00 64.62 107 GLY A O 1
ATOM 836 N N . LYS A 1 108 ? 2.788 7.930 6.745 1.00 60.91 108 LYS A N 1
ATOM 837 C CA . LYS A 1 108 ? 3.368 7.825 5.396 1.00 60.91 108 LYS A CA 1
ATOM 838 C C . LYS A 1 108 ? 2.593 6.819 4.549 1.00 60.91 108 LYS A C 1
ATOM 840 O O . LYS A 1 108 ? 2.289 5.724 5.017 1.00 60.91 108 LYS A O 1
ATOM 845 N N . LYS A 1 109 ? 2.305 7.166 3.291 1.00 62.25 109 LYS A N 1
ATOM 846 C CA . LYS A 1 109 ? 1.702 6.234 2.324 1.00 62.25 109 LYS A CA 1
ATOM 847 C C . LYS A 1 109 ? 2.675 5.100 2.001 1.00 62.25 109 LYS A C 1
ATOM 849 O O . LYS A 1 109 ? 3.867 5.343 1.810 1.00 62.25 109 LYS A O 1
ATOM 854 N N . CYS A 1 110 ? 2.167 3.876 1.933 1.00 64.12 110 CYS A N 1
ATOM 855 C CA . CYS A 1 110 ? 2.943 2.707 1.537 1.00 64.12 110 CYS A CA 1
ATOM 856 C C . CYS A 1 110 ? 3.005 2.569 0.008 1.00 64.12 110 CYS A C 1
ATOM 858 O O . CYS A 1 110 ? 2.047 2.883 -0.698 1.00 64.12 110 CYS A O 1
ATOM 860 N N . PHE A 1 111 ? 4.132 2.064 -0.496 1.00 60.69 111 PHE A N 1
ATOM 861 C CA . PHE A 1 111 ? 4.273 1.657 -1.895 1.00 60.69 111 PHE A CA 1
ATOM 862 C C . PHE A 1 111 ? 3.392 0.430 -2.176 1.00 60.69 111 PHE A C 1
ATOM 864 O O . PHE A 1 111 ? 3.251 -0.436 -1.313 1.00 60.69 111 PHE A O 1
ATOM 871 N N . ILE A 1 112 ? 2.837 0.342 -3.387 1.00 68.19 112 ILE A N 1
ATOM 872 C CA . ILE A 1 112 ? 2.067 -0.822 -3.854 1.00 68.19 112 ILE A CA 1
ATOM 873 C C . ILE A 1 112 ? 3.040 -1.970 -4.156 1.00 68.19 112 ILE A C 1
ATOM 875 O O . ILE A 1 112 ? 2.831 -3.104 -3.737 1.00 68.19 112 ILE A O 1
ATO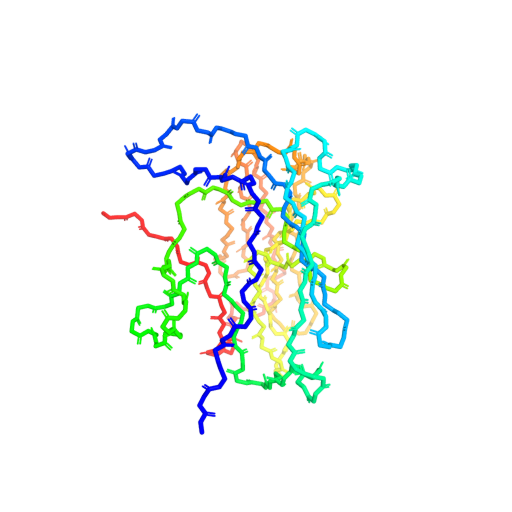M 879 N N . VAL A 1 113 ? 4.154 -1.656 -4.823 1.00 70.75 113 VAL A N 1
ATOM 880 C CA . VAL A 1 113 ? 5.297 -2.559 -5.012 1.00 70.75 113 VAL A CA 1
ATOM 881 C C . VAL A 1 113 ? 6.576 -1.779 -4.734 1.00 70.75 113 VAL A C 1
ATOM 883 O O . VAL A 1 113 ? 6.715 -0.647 -5.193 1.00 70.75 113 VAL A O 1
ATOM 886 N N . PHE A 1 114 ? 7.531 -2.382 -4.028 1.00 77.69 114 PHE A N 1
ATOM 887 C CA . PHE A 1 114 ? 8.906 -1.890 -3.956 1.00 77.69 114 PHE A CA 1
ATOM 888 C C . PHE A 1 114 ? 9.874 -3.067 -3.826 1.00 77.69 114 PHE A C 1
ATOM 890 O O . PHE A 1 114 ? 9.754 -3.882 -2.911 1.00 77.69 114 PHE A O 1
ATOM 897 N N . ALA A 1 115 ? 10.832 -3.146 -4.745 1.00 73.88 115 ALA A N 1
ATOM 898 C CA . ALA A 1 115 ? 11.917 -4.115 -4.721 1.00 73.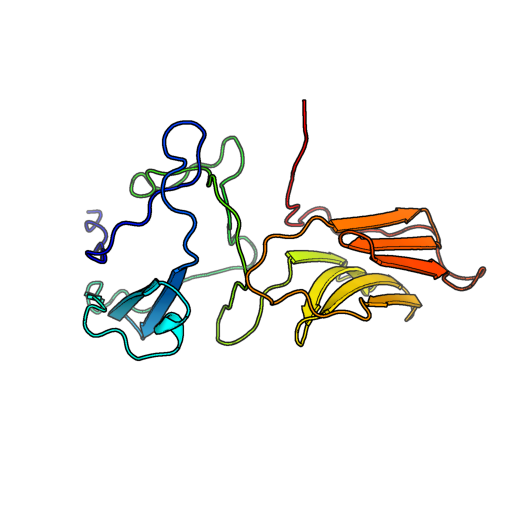88 115 ALA A CA 1
ATOM 899 C C . ALA A 1 115 ? 13.235 -3.383 -5.029 1.00 73.88 115 ALA A C 1
ATOM 901 O O . ALA A 1 115 ? 13.454 -3.010 -6.182 1.00 73.88 115 ALA A O 1
ATOM 902 N N . PRO A 1 116 ? 14.082 -3.123 -4.018 1.00 78.50 116 PRO A N 1
ATOM 903 C CA . PRO A 1 116 ? 15.398 -2.524 -4.201 1.00 78.50 116 PRO A CA 1
ATOM 904 C C . PRO A 1 116 ? 16.520 -3.565 -4.287 1.00 78.50 116 PRO A C 1
ATOM 906 O O . PRO A 1 116 ? 16.381 -4.718 -3.867 1.00 78.50 116 PRO A O 1
ATOM 909 N N . ASN A 1 117 ? 17.686 -3.103 -4.720 1.00 73.88 117 ASN A N 1
ATOM 910 C CA . ASN A 1 117 ? 18.977 -3.658 -4.365 1.00 73.88 117 ASN A CA 1
ATOM 911 C C . ASN A 1 117 ? 19.840 -2.556 -3.742 1.00 73.88 117 ASN A C 1
ATOM 913 O O . ASN A 1 117 ? 20.198 -1.562 -4.371 1.00 73.88 117 ASN A O 1
ATOM 917 N N . ASN A 1 118 ? 20.158 -2.744 -2.464 1.00 77.69 118 ASN A N 1
ATOM 918 C CA . ASN A 1 118 ? 20.862 -1.754 -1.655 1.00 77.69 118 ASN A CA 1
ATOM 919 C C . ASN A 1 118 ? 22.386 -1.745 -1.897 1.00 77.69 118 ASN A C 1
ATOM 921 O O . ASN A 1 118 ? 23.082 -0.931 -1.299 1.00 77.69 118 ASN A O 1
ATOM 925 N N . GLU A 1 119 ? 22.905 -2.647 -2.739 1.00 79.62 119 GLU A N 1
ATOM 926 C CA . GLU A 1 119 ? 24.338 -2.784 -3.041 1.00 79.62 119 GLU A CA 1
ATOM 927 C C . GLU A 1 119 ? 24.742 -2.018 -4.313 1.00 79.62 119 GLU A C 1
ATOM 929 O O . GLU A 1 119 ? 25.805 -1.403 -4.336 1.00 79.62 119 GLU A O 1
ATOM 934 N N . ASN A 1 120 ? 23.890 -2.004 -5.350 1.00 79.69 120 ASN A N 1
ATOM 935 C CA . ASN A 1 120 ? 24.141 -1.305 -6.622 1.00 79.69 120 ASN A CA 1
ATOM 936 C C . ASN A 1 120 ? 23.212 -0.095 -6.879 1.00 79.69 120 ASN A C 1
ATOM 938 O O . ASN A 1 120 ? 23.515 0.740 -7.733 1.00 79.69 120 ASN A O 1
ATOM 942 N N . GLY A 1 121 ? 22.112 0.036 -6.128 1.00 79.62 121 GLY A N 1
ATOM 943 C CA . GLY A 1 121 ? 21.124 1.107 -6.284 1.00 79.62 121 GLY A CA 1
ATOM 944 C C . GLY A 1 121 ? 20.007 0.822 -7.294 1.00 79.62 121 GLY A C 1
ATOM 945 O O . GLY A 1 121 ? 19.180 1.709 -7.524 1.00 79.62 121 GLY A O 1
ATOM 946 N N . ASP A 1 122 ? 19.946 -0.384 -7.871 1.00 86.88 122 ASP A N 1
ATOM 947 C CA . ASP A 1 122 ? 18.811 -0.816 -8.688 1.00 86.88 122 ASP A CA 1
ATOM 948 C C . ASP A 1 122 ? 17.527 -0.810 -7.855 1.00 86.88 122 ASP A C 1
ATOM 950 O O . ASP A 1 122 ? 17.525 -1.143 -6.667 1.00 86.88 122 ASP A O 1
ATOM 954 N N . PHE A 1 123 ? 16.398 -0.491 -8.481 1.00 86.56 123 PHE A N 1
ATOM 955 C CA . PHE A 1 123 ? 15.092 -0.761 -7.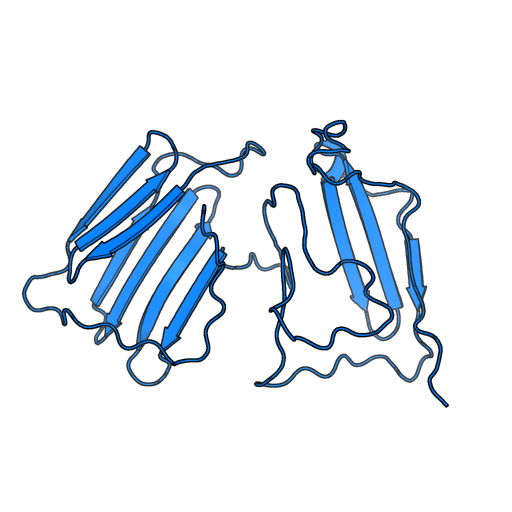885 1.00 86.56 123 PHE A CA 1
ATOM 956 C C . PHE A 1 123 ? 13.983 -0.798 -8.928 1.00 86.56 123 PHE A C 1
ATOM 958 O O . PHE A 1 123 ? 14.103 -0.241 -10.015 1.00 86.56 123 PHE A O 1
ATOM 965 N N . VAL A 1 124 ? 12.842 -1.357 -8.537 1.00 87.38 124 VAL A N 1
ATOM 966 C CA . VAL A 1 124 ? 11.549 -1.113 -9.179 1.00 87.38 124 VAL A CA 1
ATOM 967 C C . VAL A 1 124 ? 10.506 -0.771 -8.114 1.00 87.38 124 VAL A C 1
ATOM 969 O O . VAL A 1 124 ? 10.504 -1.352 -7.024 1.00 87.38 124 VAL A O 1
ATOM 972 N N . SER A 1 125 ? 9.624 0.189 -8.396 1.00 86.62 125 SER A N 1
ATOM 973 C CA . SER A 1 125 ? 8.488 0.500 -7.527 1.00 86.62 125 SER A CA 1
ATOM 974 C C . SER A 1 125 ? 7.237 0.925 -8.289 1.00 86.62 125 SER A C 1
ATOM 976 O O . SER A 1 125 ? 7.306 1.530 -9.358 1.00 86.62 125 SER A O 1
ATOM 978 N N . LEU A 1 126 ? 6.092 0.677 -7.659 1.00 84.12 126 LEU A N 1
ATOM 979 C CA . LEU A 1 126 ? 4.776 1.174 -8.039 1.00 84.12 126 LEU A CA 1
ATOM 980 C C . LEU A 1 126 ? 4.154 1.859 -6.815 1.00 84.12 126 LEU A C 1
ATOM 982 O O . LEU A 1 126 ? 4.144 1.288 -5.722 1.00 84.12 126 LEU A O 1
ATOM 986 N N . GLU A 1 127 ? 3.652 3.078 -6.973 1.00 81.31 127 GLU A N 1
ATOM 987 C CA . GLU A 1 127 ? 3.127 3.902 -5.878 1.00 81.31 127 GLU A CA 1
ATOM 988 C C . GLU A 1 127 ? 1.938 4.772 -6.306 1.00 81.31 127 GLU A C 1
ATOM 990 O O . GLU A 1 127 ? 1.732 5.036 -7.490 1.00 81.31 127 GLU A O 1
ATOM 995 N N . LEU A 1 128 ? 1.188 5.263 -5.316 1.00 76.69 128 LEU A N 1
ATOM 996 C CA . LEU A 1 128 ? 0.146 6.275 -5.481 1.00 76.69 128 LEU A CA 1
ATOM 997 C C . LEU A 1 128 ? 0.606 7.574 -4.800 1.00 76.69 128 LEU A C 1
ATOM 999 O O . LEU A 1 128 ? 0.641 7.661 -3.569 1.00 76.69 128 LEU A O 1
ATOM 1003 N N . ARG A 1 129 ? 0.949 8.596 -5.590 1.00 81.12 129 ARG A N 1
ATOM 1004 C CA . ARG A 1 129 ? 1.519 9.867 -5.112 1.00 81.12 129 ARG A CA 1
ATOM 1005 C C . ARG A 1 129 ? 0.667 11.047 -5.570 1.00 81.12 129 ARG A C 1
ATOM 1007 O O . ARG A 1 129 ? 0.415 11.220 -6.757 1.00 81.12 129 ARG A O 1
ATOM 1014 N N . ASP A 1 130 ? 0.177 11.842 -4.619 1.00 76.44 130 ASP A N 1
ATOM 1015 C CA . ASP A 1 130 ? -0.708 13.005 -4.838 1.00 76.44 130 ASP A CA 1
ATOM 1016 C C . ASP A 1 130 ? -1.987 12.720 -5.655 1.00 76.44 130 ASP A C 1
ATOM 1018 O O . ASP A 1 130 ? -2.636 13.637 -6.172 1.00 76.44 130 ASP A O 1
ATOM 1022 N N . GLY A 1 131 ? -2.361 11.440 -5.735 1.00 68.50 131 GLY A N 1
ATOM 1023 C CA . GLY A 1 131 ? -3.479 10.899 -6.505 1.00 68.50 131 GLY A CA 1
ATOM 1024 C C . GLY A 1 131 ? -3.091 10.216 -7.817 1.00 68.50 131 GLY A C 1
ATOM 1025 O O . GLY A 1 131 ? -3.908 9.492 -8.373 1.00 68.50 131 GLY A O 1
ATOM 1026 N N . TYR A 1 132 ? -1.864 10.403 -8.297 1.00 83.44 132 TYR A N 1
ATOM 1027 C CA . TYR A 1 132 ? -1.357 9.811 -9.536 1.00 83.44 132 TYR A CA 1
ATOM 1028 C C . TYR A 1 132 ? -0.721 8.444 -9.274 1.00 83.44 132 TYR A C 1
ATOM 1030 O O . TYR A 1 132 ? -0.040 8.270 -8.260 1.00 83.44 132 TYR A O 1
ATOM 1038 N N . ILE A 1 133 ? -0.888 7.499 -10.199 1.00 88.12 133 ILE A N 1
ATOM 1039 C CA . ILE A 1 133 ? -0.104 6.260 -10.190 1.00 88.12 133 ILE A CA 1
ATOM 1040 C C . ILE A 1 133 ? 1.272 6.586 -10.770 1.00 88.12 133 ILE A C 1
ATOM 1042 O O . ILE A 1 133 ? 1.368 7.209 -11.829 1.00 88.12 133 ILE A O 1
ATOM 1046 N N . ILE A 1 134 ? 2.331 6.183 -10.069 1.00 93.06 134 ILE A N 1
ATOM 1047 C CA . ILE A 1 134 ? 3.715 6.291 -10.534 1.00 93.06 134 ILE A CA 1
ATOM 1048 C C . ILE A 1 134 ? 4.332 4.898 -10.575 1.00 93.06 134 ILE A C 1
ATOM 1050 O O . ILE A 1 134 ? 4.368 4.192 -9.566 1.00 93.06 134 ILE A O 1
ATOM 1054 N N . TYR A 1 135 ? 4.876 4.543 -11.734 1.00 93.50 135 TYR A N 1
ATOM 1055 C CA . TYR A 1 135 ? 5.785 3.420 -11.913 1.00 93.50 135 TYR A CA 1
ATOM 1056 C C . TYR A 1 135 ? 7.194 3.962 -12.148 1.00 93.50 135 TYR A C 1
ATOM 1058 O O . TYR A 1 135 ? 7.391 4.897 -12.922 1.00 93.50 135 TYR A O 1
ATOM 1066 N N . GLN A 1 136 ? 8.190 3.405 -11.470 1.00 93.44 136 GLN A N 1
ATOM 1067 C CA . GLN A 1 136 ? 9.578 3.833 -11.620 1.00 93.44 136 GLN A CA 1
ATOM 1068 C C . GLN A 1 136 ? 10.536 2.657 -11.469 1.00 93.44 136 GLN A C 1
ATOM 1070 O O . GLN A 1 136 ? 10.296 1.734 -10.688 1.00 93.44 136 GLN A O 1
ATOM 1075 N N . PHE A 1 137 ? 11.653 2.719 -12.183 1.00 90.75 137 PHE A N 1
ATOM 1076 C CA . PHE A 1 137 ? 12.738 1.753 -12.055 1.00 90.75 137 PHE A CA 1
ATOM 1077 C C . PHE A 1 137 ? 14.097 2.427 -12.231 1.00 90.75 137 PHE A C 1
ATOM 1079 O O . PHE A 1 137 ? 14.206 3.472 -12.878 1.00 90.75 137 PHE A O 1
ATOM 1086 N N . ASN A 1 138 ? 15.116 1.833 -11.616 1.00 90.25 138 ASN A N 1
ATOM 1087 C CA . ASN A 1 138 ? 16.499 2.281 -11.638 1.00 90.25 138 ASN A CA 1
ATOM 1088 C C . ASN A 1 138 ? 17.420 1.103 -11.975 1.00 90.25 138 ASN A C 1
ATOM 1090 O O . ASN A 1 138 ? 17.224 0.020 -11.425 1.00 90.25 138 ASN A O 1
ATOM 1094 N N . LEU A 1 139 ? 18.379 1.333 -12.874 1.00 87.94 139 LEU A N 1
ATOM 1095 C CA . LEU A 1 139 ? 19.343 0.350 -13.395 1.00 87.94 139 LEU A CA 1
ATOM 1096 C C . LEU A 1 139 ? 20.788 0.812 -13.105 1.00 87.94 139 LEU A C 1
ATOM 1098 O O . LEU A 1 139 ? 21.636 0.875 -13.997 1.00 87.94 139 LEU A O 1
ATOM 1102 N N . GLY A 1 140 ? 21.028 1.248 -11.866 1.00 74.62 140 GLY A N 1
ATOM 1103 C CA . GLY A 1 140 ? 22.303 1.766 -11.376 1.00 74.62 140 GLY A CA 1
ATOM 1104 C C . GLY A 1 140 ? 22.682 3.155 -11.909 1.00 74.62 140 GLY A C 1
ATOM 1105 O O . GLY A 1 140 ? 22.116 3.687 -12.866 1.00 74.62 140 GLY A O 1
ATOM 1106 N N . SER A 1 141 ? 23.688 3.774 -11.282 1.00 69.38 141 SER A N 1
ATOM 1107 C CA . SER A 1 141 ? 24.363 4.991 -11.781 1.00 69.38 141 SER A CA 1
ATOM 1108 C C . SER A 1 141 ? 23.436 6.153 -12.191 1.00 69.38 141 SER A C 1
ATOM 1110 O O . SER A 1 141 ? 23.684 6.835 -13.180 1.00 69.38 141 SER A O 1
ATOM 1112 N N . GLN A 1 142 ? 22.371 6.393 -11.415 1.00 66.50 142 GLN A N 1
ATOM 1113 C CA . GLN A 1 142 ? 21.319 7.401 -11.670 1.00 66.50 142 GLN A CA 1
ATOM 1114 C C . GLN A 1 142 ? 20.439 7.150 -12.914 1.00 66.50 142 GLN A C 1
ATOM 1116 O O . GLN A 1 142 ? 19.615 7.996 -13.264 1.00 66.50 142 GLN A O 1
ATOM 1121 N N . THR A 1 143 ? 20.536 5.976 -13.540 1.00 81.69 143 THR A N 1
ATOM 1122 C CA . THR A 1 143 ? 19.670 5.546 -14.645 1.00 81.69 143 THR A CA 1
ATOM 1123 C C . THR A 1 143 ? 18.251 5.294 -14.134 1.00 81.69 143 THR A C 1
ATOM 1125 O O . THR A 1 143 ? 17.923 4.169 -13.774 1.00 81.69 143 THR A O 1
ATOM 1128 N N . ARG A 1 144 ? 17.394 6.321 -14.082 1.00 92.00 144 ARG A N 1
ATOM 1129 C CA . ARG A 1 144 ? 16.023 6.217 -13.552 1.00 92.00 144 ARG A CA 1
ATOM 1130 C C . ARG A 1 144 ? 14.965 6.59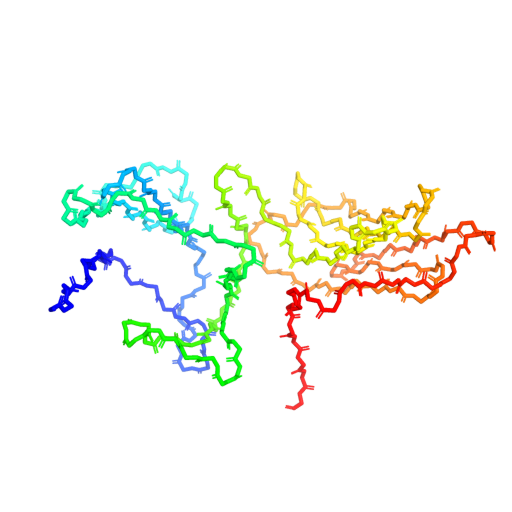1 -14.586 1.00 92.00 144 ARG A C 1
ATOM 1132 O O . ARG A 1 144 ? 14.954 7.715 -15.079 1.00 92.00 144 ARG A O 1
ATOM 1139 N N . SER A 1 145 ? 14.023 5.680 -14.819 1.00 93.62 145 SER A N 1
ATOM 1140 C CA . SER A 1 145 ? 12.778 5.952 -15.545 1.00 93.62 145 SER A CA 1
ATOM 1141 C C . SER A 1 145 ? 11.640 6.234 -14.561 1.00 93.62 145 SER A C 1
ATOM 1143 O O . SER A 1 145 ? 11.613 5.681 -13.456 1.00 93.62 145 SER A O 1
ATOM 1145 N N . VAL A 1 146 ? 10.709 7.108 -14.949 1.00 96.00 146 VAL A N 1
ATOM 1146 C CA . VAL A 1 146 ? 9.520 7.473 -14.164 1.00 96.00 146 VAL A CA 1
ATOM 1147 C C . VAL A 1 146 ? 8.344 7.657 -15.112 1.00 96.00 146 VAL A C 1
ATOM 1149 O O . VAL A 1 146 ? 8.320 8.604 -15.893 1.00 96.00 146 VAL A O 1
ATOM 1152 N N . LEU A 1 147 ? 7.356 6.777 -15.003 1.00 97.31 147 LEU A N 1
ATOM 1153 C CA . LEU A 1 147 ? 6.067 6.886 -15.673 1.00 97.31 147 LEU A CA 1
ATOM 1154 C C . LEU A 1 147 ? 5.017 7.306 -14.653 1.00 97.31 147 LEU A C 1
ATOM 1156 O O . LEU A 1 147 ? 5.000 6.805 -13.529 1.00 97.31 147 LEU A O 1
ATOM 1160 N N . LYS A 1 148 ? 4.163 8.253 -15.031 1.00 96.50 148 LYS A N 1
ATOM 1161 C CA . LYS A 1 148 ? 3.177 8.865 -14.142 1.00 96.50 148 LYS A CA 1
ATOM 1162 C C . LYS A 1 148 ? 1.910 9.168 -14.930 1.00 96.50 148 LYS A C 1
ATOM 1164 O O . LYS A 1 148 ? 1.988 9.859 -15.939 1.00 96.50 148 LYS A O 1
ATOM 1169 N N . THR A 1 149 ? 0.758 8.765 -14.403 1.00 96.75 149 THR A N 1
ATOM 1170 C CA . THR A 1 149 ? -0.546 9.112 -14.982 1.00 96.75 149 THR A CA 1
ATOM 1171 C C . THR A 1 149 ? -0.772 10.627 -15.079 1.00 96.75 149 THR A C 1
ATOM 1173 O O . THR A 1 149 ? -0.386 11.396 -14.190 1.00 96.75 149 THR A O 1
ATOM 1176 N N . ASN A 1 150 ? -1.444 11.072 -16.142 1.00 96.44 150 ASN A N 1
ATOM 1177 C CA . ASN A 1 150 ? -1.974 12.430 -16.248 1.00 96.44 150 ASN A CA 1
ATOM 1178 C C . ASN A 1 150 ? -3.222 12.587 -15.369 1.00 96.44 150 ASN A C 1
ATOM 1180 O O . ASN A 1 150 ? -3.471 13.674 -14.846 1.00 96.44 150 ASN A O 1
ATOM 1184 N N . GLN A 1 151 ? -3.987 11.507 -15.176 1.00 92.44 151 GLN A N 1
ATOM 1185 C CA . GLN A 1 151 ? -5.182 11.497 -14.335 1.00 92.44 151 GLN A CA 1
ATOM 1186 C C . GLN A 1 151 ? -4.897 11.046 -12.897 1.00 92.44 151 GLN A C 1
ATOM 1188 O O . GLN A 1 151 ? -3.899 10.378 -12.603 1.00 92.44 151 GLN A O 1
ATOM 1193 N N . LYS A 1 152 ? -5.791 11.431 -11.978 1.00 84.56 152 LYS A N 1
ATOM 1194 C CA . LYS A 1 152 ? -5.763 10.991 -10.579 1.00 84.56 152 LYS A CA 1
ATOM 1195 C C . LYS A 1 152 ? -6.731 9.835 -10.364 1.00 84.56 152 LYS A C 1
ATOM 1197 O O . LYS A 1 152 ? -7.907 9.949 -10.685 1.00 84.56 152 LYS A O 1
ATOM 1202 N N . TYR A 1 153 ? -6.237 8.779 -9.731 1.00 76.81 153 TYR A N 1
ATOM 1203 C CA . TYR A 1 153 ? -6.950 7.528 -9.488 1.00 76.81 153 TYR A CA 1
ATOM 1204 C C . TYR A 1 153 ? -7.222 7.262 -7.997 1.00 76.81 153 TYR A C 1
ATOM 1206 O O . TYR A 1 153 ? -7.780 6.231 -7.637 1.00 76.81 153 TYR A O 1
ATOM 1214 N N . ASN A 1 154 ? -6.926 8.214 -7.102 1.00 69.75 154 ASN A N 1
ATOM 1215 C CA . ASN A 1 154 ? -7.365 8.173 -5.698 1.00 69.75 154 ASN A CA 1
ATOM 1216 C C . ASN A 1 154 ? -8.857 8.552 -5.523 1.00 69.75 154 ASN A C 1
ATOM 1218 O O . ASN A 1 154 ? -9.231 9.222 -4.561 1.00 69.75 154 ASN A O 1
ATOM 1222 N N . THR A 1 155 ? -9.708 8.156 -6.472 1.00 71.50 155 THR A N 1
ATOM 1223 C CA . THR A 1 155 ? -11.128 8.537 -6.573 1.00 71.50 155 THR A CA 1
ATOM 1224 C C . THR A 1 155 ? -12.045 7.751 -5.637 1.00 71.50 155 THR A C 1
ATOM 1226 O O . THR A 1 155 ? -13.198 8.131 -5.454 1.00 71.50 155 THR A O 1
ATOM 1229 N N . GLY A 1 156 ? -11.567 6.637 -5.073 1.00 47.88 156 GLY A N 1
ATOM 1230 C CA . GLY A 1 156 ? -12.428 5.639 -4.429 1.00 47.88 156 GLY A CA 1
ATOM 1231 C C . GLY A 1 156 ? -13.163 4.739 -5.430 1.00 47.88 156 GLY A C 1
ATOM 1232 O O . GLY A 1 156 ? -14.059 4.000 -5.045 1.00 47.88 156 GLY A O 1
ATOM 1233 N N . THR A 1 157 ? -12.800 4.772 -6.713 1.00 58.84 157 THR A N 1
ATOM 1234 C CA . THR A 1 157 ? -13.148 3.701 -7.659 1.00 58.84 157 THR A CA 1
ATOM 1235 C C . THR A 1 157 ? -12.041 2.644 -7.624 1.00 58.84 157 THR A C 1
ATOM 1237 O O . THR A 1 157 ? -10.877 2.976 -7.395 1.00 58.84 157 THR A O 1
ATOM 1240 N N . TRP A 1 158 ? -12.387 1.373 -7.831 1.00 52.09 158 TRP A N 1
ATOM 1241 C CA . TRP A 1 158 ? -11.389 0.356 -8.179 1.00 52.09 158 TRP A CA 1
ATOM 1242 C C . TRP A 1 158 ? -10.670 0.739 -9.483 1.00 52.09 158 TRP A C 1
ATOM 1244 O O . TRP A 1 158 ? -11.244 1.448 -10.306 1.00 52.09 158 TRP A O 1
ATOM 1254 N N . ILE A 1 159 ? -9.448 0.235 -9.684 1.00 65.31 159 ILE A N 1
ATOM 1255 C CA . ILE A 1 159 ? -8.699 0.405 -10.937 1.00 65.31 159 ILE A CA 1
ATOM 1256 C C . ILE A 1 159 ? -7.984 -0.880 -11.359 1.00 65.31 159 ILE A C 1
ATOM 1258 O O . ILE A 1 159 ? -7.519 -1.657 -10.521 1.00 65.31 159 ILE A O 1
ATOM 1262 N N . ARG A 1 160 ? -7.835 -1.057 -12.668 1.00 68.62 160 ARG A N 1
ATOM 1263 C CA . ARG A 1 160 ? -6.911 -1.982 -13.324 1.00 68.62 160 ARG A CA 1
ATOM 1264 C C . ARG A 1 160 ? -5.646 -1.235 -13.715 1.00 68.62 160 ARG A C 1
ATOM 1266 O O . ARG A 1 160 ? -5.708 -0.141 -14.272 1.00 68.62 160 ARG A O 1
ATOM 1273 N N . LEU A 1 161 ? -4.497 -1.850 -13.456 1.00 83.50 161 LEU A N 1
ATOM 1274 C CA . LEU A 1 161 ? -3.204 -1.353 -13.909 1.00 83.50 161 LEU A CA 1
ATOM 1275 C C . LEU A 1 161 ? -2.289 -2.505 -14.321 1.00 83.50 161 LEU A C 1
ATOM 1277 O O . LEU A 1 161 ? -2.388 -3.607 -13.780 1.00 83.50 161 LEU A O 1
ATOM 1281 N N . ALA A 1 162 ? -1.369 -2.215 -15.235 1.00 78.38 162 ALA A N 1
ATOM 1282 C CA . ALA A 1 162 ? -0.233 -3.059 -15.582 1.00 78.38 162 ALA A CA 1
ATOM 1283 C C . ALA A 1 162 ? 1.034 -2.194 -15.601 1.00 78.38 162 ALA A C 1
ATOM 1285 O O . ALA A 1 162 ? 1.011 -1.055 -16.071 1.00 78.38 162 ALA A O 1
ATOM 1286 N N . ALA A 1 163 ? 2.132 -2.720 -15.062 1.00 83.00 163 ALA A N 1
ATOM 1287 C CA . ALA A 1 163 ? 3.407 -2.019 -14.978 1.00 83.00 163 ALA A CA 1
ATOM 1288 C C . ALA A 1 163 ? 4.535 -2.988 -15.343 1.00 83.00 163 ALA A C 1
ATOM 1290 O O . ALA A 1 163 ? 4.777 -3.969 -14.638 1.00 83.00 163 ALA A O 1
ATOM 1291 N N . GLU A 1 164 ? 5.194 -2.726 -16.466 1.00 82.75 164 GLU A N 1
ATOM 1292 C CA . GLU A 1 164 ? 6.065 -3.673 -17.161 1.00 82.75 164 GLU A CA 1
ATOM 1293 C C . GLU A 1 164 ? 7.408 -3.022 -17.512 1.00 82.75 164 GLU A C 1
ATOM 1295 O O . GLU A 1 164 ? 7.495 -1.808 -17.715 1.00 82.75 164 GLU A O 1
ATOM 1300 N N . ARG A 1 165 ? 8.464 -3.835 -17.617 1.00 86.56 165 ARG A N 1
ATOM 1301 C CA . ARG A 1 165 ? 9.765 -3.413 -18.151 1.00 86.56 165 ARG A CA 1
ATOM 1302 C C . ARG A 1 165 ? 10.372 -4.521 -18.997 1.00 86.56 165 ARG A C 1
ATOM 1304 O O . ARG A 1 165 ? 10.694 -5.587 -18.472 1.00 86.56 165 ARG A O 1
ATOM 1311 N N . GLU A 1 166 ? 10.629 -4.215 -20.260 1.00 83.75 166 GLU A N 1
ATOM 1312 C CA . GLU A 1 166 ? 11.440 -5.031 -21.152 1.00 83.75 166 GLU A CA 1
ATOM 1313 C C . GLU A 1 166 ? 12.757 -4.298 -21.437 1.00 83.75 166 GLU A C 1
ATOM 1315 O O . GLU A 1 166 ? 12.807 -3.289 -22.141 1.00 83.75 166 GLU A O 1
ATOM 1320 N N . ASN A 1 167 ? 13.853 -4.804 -20.864 1.00 87.31 167 ASN A N 1
ATOM 1321 C CA . ASN A 1 167 ? 15.186 -4.209 -20.973 1.00 87.31 167 ASN A CA 1
ATOM 1322 C C . ASN A 1 167 ? 15.201 -2.713 -20.578 1.00 87.31 167 ASN A C 1
ATOM 1324 O O . ASN A 1 167 ? 15.077 -2.374 -19.399 1.00 87.31 167 ASN A O 1
ATOM 1328 N N . LEU A 1 168 ? 15.371 -1.818 -21.552 1.00 90.31 168 LEU A N 1
ATOM 1329 C CA . LEU A 1 168 ? 15.453 -0.369 -21.355 1.00 90.31 168 LEU A CA 1
ATOM 1330 C C . LEU A 1 168 ? 14.102 0.351 -21.510 1.00 90.31 168 LEU A C 1
ATOM 1332 O O . LEU A 1 168 ? 14.013 1.531 -21.166 1.00 90.31 168 LEU A O 1
ATOM 1336 N N . GLN A 1 169 ? 13.070 -0.339 -22.004 1.00 92.12 169 GLN A N 1
ATOM 1337 C CA . GLN A 1 169 ? 11.715 0.189 -22.122 1.00 92.12 169 GLN A CA 1
ATOM 1338 C C . GLN A 1 169 ? 10.896 -0.197 -20.888 1.00 92.12 169 GLN A C 1
ATOM 1340 O O . GLN A 1 169 ? 10.917 -1.342 -20.438 1.00 92.12 169 GLN A O 1
ATOM 1345 N N . GLY A 1 170 ? 10.153 0.762 -20.348 1.00 93.06 170 GLY A N 1
ATOM 1346 C CA . GLY A 1 170 ? 9.102 0.529 -19.366 1.00 93.06 170 GLY A CA 1
ATOM 1347 C C . GLY A 1 170 ? 7.748 0.980 -19.889 1.00 93.06 170 GLY A C 1
ATOM 1348 O O . GLY A 1 170 ? 7.674 1.901 -20.704 1.00 93.06 170 GLY A O 1
ATOM 1349 N N . ARG A 1 171 ? 6.688 0.361 -19.374 1.00 94.12 171 ARG A N 1
ATOM 1350 C CA . ARG A 1 171 ? 5.294 0.686 -19.673 1.00 94.12 171 ARG A CA 1
ATOM 1351 C C . ARG A 1 171 ? 4.468 0.754 -18.394 1.00 94.12 171 ARG A C 1
ATOM 1353 O O . ARG A 1 171 ? 4.657 -0.044 -17.479 1.00 94.12 171 ARG A O 1
ATOM 1360 N N . LEU A 1 172 ? 3.536 1.699 -18.354 1.00 95.50 172 LEU A N 1
ATOM 1361 C CA . LEU A 1 172 ? 2.491 1.818 -17.343 1.00 95.50 172 LEU A CA 1
ATOM 1362 C C . LEU A 1 172 ? 1.153 1.998 -18.064 1.00 95.50 172 LEU A C 1
ATOM 1364 O O . LEU A 1 172 ? 0.969 2.983 -18.776 1.00 95.50 172 LEU A O 1
ATOM 1368 N N . ALA A 1 173 ? 0.230 1.064 -17.864 1.00 91.50 173 ALA A N 1
ATOM 1369 C CA . ALA A 1 173 ? -1.163 1.175 -18.287 1.00 91.50 173 ALA A CA 1
ATOM 1370 C C . ALA A 1 173 ? -2.064 1.265 -17.045 1.00 91.50 173 ALA A C 1
ATOM 1372 O O . ALA A 1 173 ? -1.854 0.514 -16.089 1.00 91.50 173 ALA A O 1
ATOM 1373 N N . VAL A 1 174 ? -3.043 2.172 -17.043 1.00 90.69 174 VAL A N 1
ATOM 1374 C CA . VAL A 1 174 ? -4.040 2.349 -15.971 1.00 90.69 174 VAL A CA 1
ATOM 1375 C C . VAL A 1 174 ? -5.399 2.659 -16.604 1.00 90.69 174 VAL A C 1
ATOM 1377 O O . VAL A 1 174 ? -5.610 3.752 -17.128 1.00 90.69 174 VAL A O 1
ATOM 1380 N N . GLU A 1 175 ? -6.322 1.696 -16.564 1.00 90.12 175 GLU A N 1
ATOM 1381 C CA . GLU A 1 175 ? -7.525 1.676 -17.417 1.00 90.12 175 GLU A CA 1
ATOM 1382 C C . GLU A 1 175 ? -7.184 2.013 -18.890 1.00 90.12 175 GLU A C 1
ATOM 1384 O O . GLU A 1 175 ? -6.368 1.321 -19.497 1.00 90.12 175 GLU A O 1
ATOM 1389 N N . ASP A 1 176 ? -7.764 3.077 -19.456 1.00 90.12 176 ASP A N 1
ATOM 1390 C CA . ASP A 1 176 ? -7.522 3.536 -20.832 1.00 90.12 176 ASP A CA 1
ATOM 1391 C C . ASP A 1 176 ? -6.286 4.456 -20.988 1.00 90.12 176 ASP A C 1
ATOM 1393 O O . ASP A 1 176 ? -6.014 4.952 -22.083 1.00 90.12 176 ASP A O 1
ATOM 1397 N N . GLU A 1 177 ? -5.537 4.735 -19.913 1.00 94.25 177 GLU A N 1
ATOM 1398 C CA . GLU A 1 177 ? -4.353 5.603 -19.940 1.00 94.25 177 GLU A CA 1
ATOM 1399 C C . GLU A 1 177 ? -3.050 4.793 -20.078 1.00 94.25 177 GLU A C 1
ATOM 1401 O O . GLU A 1 177 ? -2.733 3.956 -19.235 1.00 94.25 177 GLU A O 1
ATOM 1406 N N . TYR A 1 178 ? -2.255 5.095 -21.113 1.00 95.69 178 TYR A N 1
ATOM 1407 C CA . TYR A 1 178 ? -1.013 4.389 -21.453 1.00 95.69 178 TYR A CA 1
ATOM 1408 C C . TYR A 1 178 ? 0.193 5.331 -21.456 1.00 95.69 178 TYR A C 1
ATOM 1410 O O . TYR A 1 178 ? 0.153 6.413 -22.042 1.00 95.69 178 TYR A O 1
ATOM 1418 N N . HIS A 1 179 ? 1.284 4.884 -20.838 1.00 97.19 179 HIS A N 1
ATOM 1419 C CA . HIS A 1 179 ? 2.574 5.567 -20.780 1.00 97.19 179 HIS A CA 1
ATOM 1420 C C . HIS A 1 179 ? 3.690 4.592 -21.148 1.00 97.19 179 HIS A C 1
ATOM 1422 O O . HIS A 1 179 ? 3.773 3.505 -20.579 1.00 97.19 179 HIS A O 1
ATOM 1428 N N . ASP A 1 180 ? 4.579 5.009 -22.045 1.00 95.94 180 ASP A N 1
ATOM 1429 C CA . ASP A 1 180 ? 5.820 4.312 -22.394 1.00 95.94 180 ASP A CA 1
ATOM 1430 C C . ASP A 1 180 ? 7.020 5.200 -22.028 1.00 95.94 180 ASP A C 1
ATOM 1432 O O . ASP A 1 180 ? 6.955 6.426 -22.133 1.00 95.94 180 ASP A O 1
ATOM 1436 N N . GLY A 1 181 ? 8.130 4.594 -21.603 1.00 93.69 181 GLY A N 1
ATOM 1437 C CA . GLY A 1 181 ? 9.355 5.312 -21.245 1.00 93.69 181 GLY A CA 1
ATOM 1438 C C . GLY A 1 181 ? 10.602 4.540 -21.629 1.00 93.69 181 GLY A C 1
ATOM 1439 O O . GLY A 1 181 ? 10.741 3.370 -21.286 1.00 93.69 181 GLY A O 1
ATOM 1440 N N . GLN A 1 182 ? 11.524 5.218 -22.306 1.00 93.12 182 GLN A N 1
ATOM 1441 C CA . GLN A 1 182 ? 12.749 4.636 -22.841 1.00 93.12 182 GLN A CA 1
ATOM 1442 C C . GLN A 1 182 ? 13.972 5.206 -22.115 1.00 93.12 182 GLN A C 1
ATOM 1444 O O . GLN A 1 182 ? 14.186 6.418 -22.105 1.00 93.12 182 GLN A O 1
ATOM 1449 N N . LEU A 1 183 ? 14.794 4.334 -21.531 1.00 91.19 183 LEU A N 1
ATOM 1450 C CA . LEU A 1 183 ? 16.102 4.715 -20.995 1.00 91.19 183 LEU A CA 1
ATOM 1451 C C . LEU A 1 183 ? 17.140 4.925 -22.117 1.00 91.19 183 LEU A C 1
ATOM 1453 O O . LEU A 1 183 ? 17.000 4.343 -23.199 1.00 91.19 183 LEU A O 1
ATOM 1457 N N . PRO A 1 184 ? 18.204 5.718 -21.879 1.00 90.62 184 PRO A N 1
ATOM 1458 C CA . PRO A 1 184 ? 19.307 5.887 -22.824 1.00 90.62 184 PRO A CA 1
ATOM 1459 C C . PRO A 1 184 ? 19.908 4.554 -23.292 1.00 90.62 184 PRO A C 1
ATOM 1461 O O . PRO A 1 184 ? 20.084 3.630 -22.505 1.00 90.62 184 PRO A O 1
ATOM 1464 N N . ALA A 1 185 ? 20.284 4.455 -24.569 1.00 88.44 185 ALA A N 1
ATOM 1465 C CA . ALA A 1 185 ? 20.798 3.209 -25.156 1.00 88.44 185 ALA A CA 1
ATOM 1466 C C . ALA A 1 185 ? 22.141 2.722 -24.561 1.00 88.44 185 ALA A C 1
ATOM 1468 O O . ALA A 1 185 ? 22.542 1.586 -24.796 1.00 88.44 185 ALA A O 1
ATOM 1469 N N . ASN A 1 186 ? 22.837 3.571 -23.799 1.00 86.88 186 ASN A N 1
ATOM 1470 C CA . ASN A 1 186 ? 24.065 3.254 -23.064 1.00 86.88 186 ASN A CA 1
ATOM 1471 C C . ASN A 1 186 ? 23.823 2.852 -21.593 1.00 86.88 186 ASN A C 1
ATOM 1473 O O . ASN A 1 186 ? 24.786 2.682 -20.844 1.00 86.88 186 ASN A O 1
ATOM 1477 N N . SER A 1 187 ? 22.567 2.738 -21.161 1.00 86.25 187 SER A N 1
ATOM 1478 C CA . SER A 1 187 ? 22.196 2.249 -19.832 1.00 86.25 187 SER A CA 1
ATOM 1479 C C . SER A 1 187 ? 22.345 0.724 -19.706 1.00 86.25 187 SER A C 1
ATOM 1481 O O . SER A 1 187 ? 22.181 0.012 -20.700 1.00 86.25 187 SER A O 1
ATOM 1483 N N . PRO A 1 188 ? 22.589 0.184 -18.494 1.00 82.81 188 PRO A N 1
ATOM 1484 C CA . PRO A 1 188 ? 22.519 -1.256 -18.250 1.00 82.81 188 PRO A CA 1
ATOM 1485 C C . PRO A 1 188 ? 21.125 -1.806 -18.580 1.00 82.81 188 PRO A C 1
ATOM 1487 O O . PRO A 1 188 ? 20.123 -1.213 -18.197 1.00 82.81 188 PRO A O 1
ATOM 1490 N N . SER A 1 189 ? 21.042 -2.938 -19.283 1.00 76.31 189 SER A N 1
ATOM 1491 C CA . SER A 1 189 ? 19.766 -3.606 -19.605 1.00 76.31 189 SER A CA 1
ATOM 1492 C C . SER A 1 189 ? 19.285 -4.545 -18.490 1.00 76.31 189 SER A C 1
ATOM 1494 O O . SER A 1 189 ? 18.081 -4.759 -18.304 1.00 76.31 189 SER A O 1
ATOM 1496 N N . THR A 1 190 ? 20.225 -5.100 -17.727 1.00 81.75 190 THR A N 1
ATOM 1497 C CA . THR A 1 190 ? 19.994 -5.950 -16.557 1.00 81.75 190 THR A CA 1
ATOM 1498 C C . THR A 1 190 ? 19.531 -5.137 -15.350 1.00 81.75 190 THR A C 1
ATOM 1500 O O . THR A 1 190 ? 19.955 -4.003 -15.164 1.00 81.75 190 THR A O 1
ATOM 1503 N N . MET A 1 191 ? 18.688 -5.746 -14.514 1.00 81.75 191 MET A N 1
ATOM 1504 C CA . MET A 1 191 ? 18.290 -5.222 -13.205 1.00 81.75 19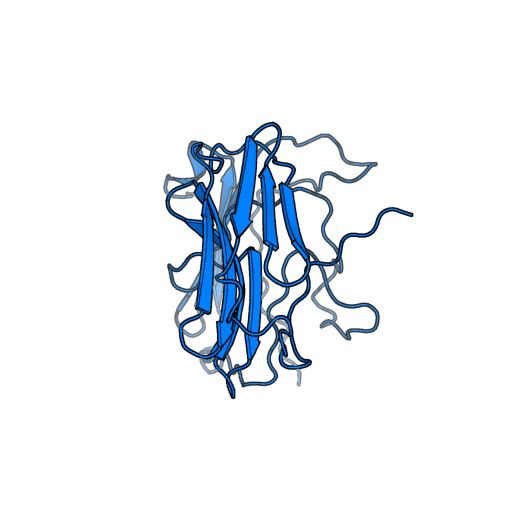1 MET A CA 1
ATOM 1505 C C . MET A 1 191 ? 18.482 -6.344 -12.187 1.00 81.75 191 MET A C 1
ATOM 1507 O O . MET A 1 191 ? 17.825 -7.383 -12.294 1.00 81.75 191 MET A O 1
ATOM 1511 N N . GLU A 1 192 ? 19.373 -6.162 -11.221 1.00 79.12 192 GLU A N 1
ATOM 1512 C CA . GLU A 1 192 ? 19.651 -7.154 -10.186 1.00 79.12 192 GLU A CA 1
ATOM 1513 C C . GLU A 1 192 ? 18.917 -6.775 -8.904 1.00 79.12 192 GLU A C 1
ATOM 1515 O O . GLU A 1 192 ? 19.369 -5.925 -8.148 1.00 79.12 192 GLU A O 1
ATOM 1520 N N . LEU A 1 193 ? 17.778 -7.416 -8.639 1.00 73.81 193 LEU A N 1
ATOM 1521 C CA . LEU A 1 193 ? 17.014 -7.210 -7.405 1.00 73.81 193 LEU A CA 1
ATOM 1522 C C . LEU A 1 193 ? 17.498 -8.150 -6.292 1.00 73.81 193 LEU A C 1
ATOM 1524 O O . LEU A 1 193 ? 17.724 -9.343 -6.526 1.00 73.81 193 LEU A O 1
ATOM 1528 N N . GLN A 1 194 ? 17.586 -7.655 -5.052 1.00 69.81 194 GLN A N 1
ATOM 1529 C CA . GLN A 1 194 ? 17.876 -8.521 -3.905 1.00 69.81 194 GLN A CA 1
ATOM 1530 C C . GLN A 1 194 ? 16.758 -9.564 -3.748 1.00 69.81 194 GLN A C 1
ATOM 1532 O O . GLN A 1 194 ? 15.577 -9.227 -3.742 1.00 69.81 194 GLN A O 1
ATOM 1537 N N . LYS A 1 195 ? 17.119 -10.846 -3.569 1.00 51.38 195 LYS A N 1
ATOM 1538 C CA . LYS A 1 195 ? 16.205 -12.019 -3.561 1.00 51.38 195 LYS A CA 1
ATOM 1539 C C . LYS A 1 195 ? 15.223 -12.095 -2.365 1.00 51.38 195 LYS A C 1
ATOM 1541 O O . LYS A 1 195 ? 14.773 -13.178 -1.999 1.00 51.38 195 LYS A O 1
ATOM 1546 N N . LYS A 1 196 ? 14.910 -10.965 -1.728 1.00 48.28 196 LYS A N 1
ATOM 1547 C CA . LYS A 1 196 ? 13.987 -10.804 -0.595 1.00 48.28 196 LYS A CA 1
ATOM 1548 C C . LYS A 1 196 ? 13.101 -9.577 -0.835 1.00 48.28 196 LYS A C 1
ATOM 1550 O O . LYS A 1 196 ? 13.388 -8.499 -0.327 1.00 48.28 196 LYS A O 1
ATOM 1555 N N . PHE A 1 197 ? 12.040 -9.743 -1.618 1.00 43.06 197 PHE A N 1
ATOM 1556 C CA . PHE A 1 197 ? 11.114 -8.665 -1.966 1.00 43.06 197 PHE A CA 1
ATOM 1557 C C . PHE A 1 197 ? 9.658 -9.118 -1.834 1.00 43.06 197 PHE A C 1
ATOM 1559 O O . PHE A 1 197 ? 9.326 -10.279 -2.084 1.00 43.06 197 PHE A O 1
ATOM 1566 N N . SER A 1 198 ? 8.790 -8.194 -1.421 1.00 36.53 198 SER A N 1
ATOM 1567 C CA . SER A 1 198 ? 7.352 -8.432 -1.291 1.00 36.53 198 SER A CA 1
ATOM 1568 C C . SER A 1 198 ? 6.678 -8.286 -2.652 1.00 36.53 198 SER A C 1
ATOM 1570 O O . SER A 1 198 ? 6.323 -7.183 -3.063 1.00 36.53 198 SER A O 1
ATOM 1572 N N . VAL A 1 199 ? 6.501 -9.402 -3.358 1.00 36.56 199 VAL A N 1
ATOM 1573 C CA . VAL A 1 199 ? 5.685 -9.446 -4.578 1.00 36.56 199 VAL A CA 1
ATOM 1574 C C . VAL A 1 199 ? 4.210 -9.534 -4.195 1.00 36.56 199 VAL A C 1
ATOM 1576 O O . VAL A 1 199 ? 3.794 -10.504 -3.557 1.00 36.56 199 VAL A O 1
ATOM 1579 N N . LEU A 1 200 ? 3.411 -8.559 -4.633 1.00 37.72 200 LEU A N 1
ATOM 1580 C CA . LEU A 1 200 ? 1.964 -8.732 -4.747 1.00 37.72 200 LEU A CA 1
ATOM 1581 C C . LEU A 1 200 ? 1.691 -9.693 -5.911 1.00 37.72 200 LEU A C 1
ATOM 1583 O O . LEU A 1 200 ? 1.670 -9.291 -7.071 1.00 37.72 200 LEU A O 1
ATOM 1587 N N . TRP A 1 201 ? 1.538 -10.979 -5.601 1.00 28.48 201 TRP A N 1
ATOM 1588 C CA . TRP A 1 201 ? 1.185 -11.989 -6.595 1.00 28.48 201 TRP A CA 1
ATOM 1589 C C . TRP A 1 201 ? -0.314 -11.960 -6.884 1.00 28.48 201 TRP A C 1
ATOM 1591 O O . TRP A 1 201 ? -1.126 -12.254 -6.007 1.00 28.48 201 TRP A O 1
ATOM 1601 N N . TRP A 1 202 ? -0.658 -11.724 -8.146 1.00 30.70 202 TRP A N 1
ATOM 1602 C CA . TRP A 1 202 ? -1.901 -12.191 -8.746 1.00 30.70 202 TRP A CA 1
ATOM 1603 C C . TRP A 1 202 ? -1.553 -13.086 -9.936 1.00 30.70 202 TRP A C 1
ATOM 1605 O O . TRP A 1 202 ? -0.638 -12.786 -10.700 1.00 30.70 202 TRP A O 1
ATOM 1615 N N . SER A 1 203 ? -2.282 -14.186 -10.084 1.00 23.28 203 SER A N 1
ATOM 1616 C CA . SER A 1 203 ? -2.248 -15.038 -11.268 1.00 23.28 203 SER A CA 1
ATOM 1617 C C . SER A 1 203 ? -3.653 -15.571 -11.508 1.00 23.28 203 SER A C 1
ATOM 1619 O O . SER A 1 203 ? -4.217 -16.203 -10.614 1.00 23.28 203 SER A O 1
ATOM 1621 N N . SER A 1 204 ? -4.202 -15.337 -12.695 1.00 27.14 204 SER A N 1
ATOM 1622 C CA . SER A 1 204 ? -5.384 -16.059 -13.163 1.00 27.14 204 SER A CA 1
ATOM 1623 C C . SER A 1 204 ? -4.968 -17.416 -13.730 1.00 27.14 204 SER A C 1
ATOM 1625 O O . SER A 1 204 ? -4.076 -17.491 -14.578 1.00 27.14 204 SER A O 1
ATOM 1627 N N . SER A 1 205 ? -5.624 -18.473 -13.255 1.00 32.53 205 SER A N 1
ATOM 1628 C CA . SER A 1 205 ? -5.680 -19.800 -13.871 1.00 32.53 205 SER A CA 1
ATOM 1629 C C . SER A 1 205 ? -6.958 -20.516 -13.449 1.00 32.53 205 SER A C 1
ATOM 1631 O O . SER A 1 205 ? -7.247 -20.524 -12.232 1.00 32.53 205 SER A O 1
#

Secondary structure (DSSP, 8-state):
-PPPP-----S------STT-TT----EEEEEEEETTEEEEEEEESSGGGS--TT-EEEE--TT-------TT----SSB--TT----TT---SB--S-----EETTEEPPSEEEE-TTT--EEEEEEETTEEEEEEE-STT-EEEEE-SS---SSS---EEEEEETTEEEEEETTEEEEEE--TTS-S-----S----------

Foldseek 3Di:
DDDPPDDDDFPDDDFFCDPVGVDDPWDKDWDWDAAFFKIKIAIDTPPCNVDDGPRIDMDGDPRVRGDDDDDPVDDDDDQADDVPDDDPPVDPDGGGHHADAWDADPNHTDWPFWFADPPFTWIWTWHQDPQKIWTKTDQGDPQIDIDIDPDGNNPPDDWDWDWDDQQQKIWIDIPPDIDIDGTDPPGGRDTDTDPDTDDPDDDDD

Sequence (205 aa):
MLVEGVKIQHNLTIETNDEQLLKDDRWYKIEVNRFGNVATLSVKPTPSGQKNDPFAVSGASPAGYSKMDLDSKSYFYIGGTPKGYRVPRELKARNFAGCLSEVILEGKKCFIVFAPNNENGDFVSLELRDGYIIYQFNLGSQTRSVLKTNQKYNTGTWIRLAAERENLQGRLAVEDEYHDGQLPANSPSTMELQKKFSVLWWSSS

Organism: Caerostris extrusa (NCBI:txid172846)